Protein AF-A0A1J7BU35-F1 (afdb_monomer)

Radius of gyration: 47.49 Å; Cα contacts (8 Å, |Δi|>4): 633; chains: 1; bounding box: 79×75×134 Å

Foldseek 3Di:
DPPPPDADDDVVCVVVDPPQWDWDQDPVRHTDTDHNPPPPCPVVNLQVVPDPQWNWDWDDDVPWTFTATDNDEQEGEGEDDDEDDDEYNEYAYYHCGRQEHEYACEYFYYHQFNRYYEEYCEYTAEYPDAHWYDPYHQKYWHAHVPQQTIFIWRRPDPDPTDGDHGPPPDCPDDQQRQADPVSHGPDDPDDPDCQQEQDAPDEAEDAEADEDDQSQFNYEHEYPAAYEYEDDQDYDFFGKHKYAAAPPYKYAYHYDPPADEPVHHDDIRDHGWIWMWTDHGPDSYIYIGRD

Organism: Flavobacterium johnsoniae (NCBI:txid986)

Solvent-accessible surface area (backbone atoms only — not comparable to full-atom values): 16203 Å² total; per-residue (Å²): 132,87,79,74,89,66,84,76,80,56,69,66,70,62,72,69,50,69,83,72,49,41,82,42,70,49,98,87,68,45,78,44,78,39,73,43,70,87,74,68,64,46,72,67,52,54,63,68,69,46,53,95,86,45,72,51,52,81,51,64,58,99,90,50,46,33,42,44,37,37,99,32,70,72,30,45,37,42,35,43,64,74,78,47,58,78,30,46,54,19,37,24,36,27,43,31,23,42,32,23,51,42,34,42,37,25,37,13,39,24,32,22,1,27,27,35,70,38,35,35,48,22,39,26,42,14,41,75,93,29,52,27,62,54,93,46,57,34,21,40,31,40,31,30,49,57,86,62,50,38,44,37,40,55,70,74,61,96,55,82,82,55,73,51,67,29,85,62,81,71,72,90,64,53,65,86,70,44,47,44,100,84,68,46,66,70,68,68,104,75,72,91,83,57,83,85,47,69,44,84,86,60,66,44,79,38,66,62,62,43,64,68,56,81,84,45,43,42,21,43,37,40,30,75,34,56,29,47,42,28,44,50,60,73,75,64,68,52,32,33,32,37,38,35,28,36,85,90,10,40,41,37,78,47,71,33,68,76,40,42,53,70,86,49,86,74,73,65,30,52,47,69,36,62,30,42,42,37,32,50,46,92,52,49,40,31,45,75,44,67,104

Sequence (291 aa):
METTNHNRIKVSDLETGAPNKTLITNQNGELEFSEAIASKQDLQSVLETGNSATKNMWIGDEGKQIFIGAESEDAVQVGSGGMAGLSRKSTFIGKNAGNGTIQEMVTALGYYAGAGNQHPRAIILGACGSTVYTTAPNQLAIGTNDAYKTIRFNTDVQTDLDLNFPSTSGTLVTSDNFKTVNGESIVGNGNIDLSNKQDIANQLEVGTSQTIQSNWHGKTVLFTTSCTITVPASLPQSFIFNGITLPGVNVTWAITAPHTWLFGTPAVTAEKQIFTFTKRGNTNSVLLLGV

Structure (mmCIF, N/CA/C/O backbone):
data_AF-A0A1J7BU35-F1
#
_entry.id   AF-A0A1J7BU35-F1
#
loop_
_atom_site.group_PDB
_atom_site.id
_atom_site.type_symbol
_atom_site.label_atom_id
_atom_site.label_alt_id
_atom_site.label_comp_id
_atom_site.label_asym_id
_atom_site.label_entity_id
_atom_site.label_seq_id
_atom_site.pdbx_PDB_ins_code
_atom_site.Cartn_x
_atom_site.Cartn_y
_atom_site.Cartn_z
_atom_site.occupancy
_atom_site.B_iso_or_equiv
_atom_site.auth_seq_id
_atom_site.auth_comp_id
_atom_site.auth_asym_id
_atom_site.auth_atom_id
_atom_site.pdbx_PDB_model_num
ATOM 1 N N . MET A 1 1 ? 33.425 60.140 -70.008 1.00 49.12 1 MET A N 1
ATOM 2 C CA . MET A 1 1 ? 32.711 58.922 -70.440 1.00 49.12 1 MET A CA 1
ATOM 3 C C . MET A 1 1 ? 33.341 57.769 -69.697 1.00 49.12 1 MET A C 1
ATOM 5 O O . MET A 1 1 ? 34.469 57.419 -70.010 1.00 49.12 1 MET A O 1
ATOM 9 N N . GLU A 1 2 ? 32.676 57.259 -68.665 1.00 46.38 2 GLU A N 1
ATOM 10 C CA . GLU A 1 2 ? 33.115 56.028 -68.011 1.00 46.38 2 GLU A CA 1
ATOM 11 C C . GLU A 1 2 ? 32.805 54.864 -68.952 1.00 46.38 2 GLU A C 1
ATOM 13 O O . GLU A 1 2 ? 31.646 54.510 -69.174 1.00 46.38 2 GLU A O 1
ATOM 18 N N . THR A 1 3 ? 33.842 54.302 -69.570 1.00 50.56 3 THR A N 1
ATOM 19 C CA . THR A 1 3 ? 33.740 52.998 -70.218 1.00 50.56 3 THR A CA 1
ATOM 20 C C . THR A 1 3 ? 33.594 51.983 -69.104 1.00 50.56 3 THR A C 1
ATOM 22 O O . THR A 1 3 ? 34.558 51.614 -68.437 1.00 50.56 3 THR A O 1
ATOM 25 N N . THR A 1 4 ? 32.363 51.582 -68.841 1.00 46.94 4 THR A N 1
ATOM 26 C CA . THR A 1 4 ? 32.113 50.491 -67.918 1.00 46.94 4 THR A CA 1
ATOM 27 C C . THR A 1 4 ? 32.643 49.208 -68.559 1.00 46.94 4 THR A C 1
ATOM 29 O O . THR A 1 4 ? 32.160 48.789 -69.614 1.00 46.94 4 THR A O 1
ATOM 32 N N . ASN A 1 5 ? 33.672 48.613 -67.947 1.00 61.78 5 ASN A N 1
ATOM 33 C CA . ASN A 1 5 ? 34.217 47.303 -68.311 1.00 61.78 5 ASN A CA 1
ATOM 34 C C . ASN A 1 5 ? 33.196 46.219 -67.939 1.00 61.78 5 ASN A C 1
ATOM 36 O O . ASN A 1 5 ? 33.361 45.480 -66.974 1.00 61.78 5 ASN A O 1
ATOM 40 N N . HIS A 1 6 ? 32.085 46.179 -68.668 1.00 64.06 6 HIS A N 1
ATOM 41 C CA . HIS A 1 6 ? 31.128 45.094 -68.578 1.00 64.06 6 HIS A CA 1
ATOM 42 C C . HIS A 1 6 ? 31.581 43.978 -69.509 1.00 64.06 6 HIS A C 1
ATOM 44 O O . HIS A 1 6 ? 31.777 44.208 -70.706 1.00 64.06 6 HIS A O 1
ATOM 50 N N . ASN A 1 7 ? 31.667 42.762 -68.982 1.00 64.62 7 ASN A N 1
ATOM 51 C CA . ASN A 1 7 ? 31.772 41.575 -69.815 1.00 64.62 7 ASN A CA 1
ATOM 52 C C . ASN A 1 7 ? 30.534 41.491 -70.707 1.00 64.62 7 ASN A C 1
ATOM 54 O O . ASN A 1 7 ? 29.410 41.371 -70.219 1.00 64.62 7 ASN A O 1
ATOM 58 N N . ARG A 1 8 ? 30.731 41.594 -72.021 1.00 70.00 8 ARG A N 1
ATOM 59 C CA . ARG A 1 8 ? 29.661 41.486 -73.013 1.00 70.00 8 ARG A CA 1
ATOM 60 C C . ARG A 1 8 ? 29.808 40.169 -73.753 1.00 70.00 8 ARG A C 1
ATOM 62 O O . ARG A 1 8 ? 30.753 40.001 -74.513 1.00 70.00 8 ARG A O 1
ATOM 69 N N . ILE A 1 9 ? 28.842 39.282 -73.564 1.00 69.44 9 ILE A N 1
ATOM 70 C CA . ILE A 1 9 ? 28.613 38.145 -74.456 1.00 69.44 9 ILE A CA 1
ATOM 71 C C . ILE A 1 9 ? 27.650 38.576 -75.548 1.00 69.44 9 ILE A C 1
ATOM 73 O O . ILE A 1 9 ? 26.660 39.260 -75.269 1.00 69.44 9 ILE A O 1
ATOM 77 N N . LYS A 1 10 ? 27.928 38.197 -76.797 1.00 70.44 10 LYS A N 1
ATOM 78 C CA . LYS A 1 10 ? 26.942 38.366 -77.862 1.00 70.44 10 LYS A CA 1
ATOM 79 C C . LYS A 1 10 ? 25.942 37.223 -77.763 1.00 70.44 10 LYS A C 1
ATOM 81 O O . LYS A 1 10 ? 26.316 36.084 -77.517 1.00 70.44 10 LYS A O 1
ATOM 86 N N . VAL A 1 11 ? 24.667 37.511 -78.008 1.00 69.31 11 VAL A N 1
ATOM 87 C CA . VAL A 1 11 ? 23.612 36.481 -78.043 1.00 69.31 11 VAL A CA 1
ATOM 88 C C . VAL A 1 11 ? 23.961 35.364 -79.043 1.00 69.31 11 VAL A C 1
ATOM 90 O O . VAL A 1 11 ? 23.720 34.198 -78.759 1.00 69.31 11 VAL A O 1
ATOM 93 N N . SER A 1 12 ? 24.661 35.691 -80.136 1.00 69.81 12 SER A N 1
ATOM 94 C CA . SER A 1 12 ? 25.192 34.715 -81.101 1.00 69.81 12 SER A CA 1
ATOM 95 C C . SER A 1 12 ? 26.129 33.664 -80.490 1.00 69.81 12 SER A C 1
ATOM 97 O O . SER A 1 12 ? 26.186 32.532 -80.970 1.00 69.81 12 SER A O 1
ATOM 99 N N . ASP A 1 13 ? 26.852 34.019 -79.427 1.00 67.38 13 ASP A N 1
ATOM 100 C CA . ASP A 1 13 ? 27.768 33.112 -78.728 1.00 67.38 13 ASP A CA 1
ATOM 101 C C . ASP A 1 13 ? 26.987 32.116 -77.844 1.00 67.38 13 ASP A C 1
ATOM 103 O O . ASP A 1 13 ? 27.489 31.041 -77.531 1.00 67.38 13 ASP A O 1
ATOM 107 N N . LEU A 1 14 ? 25.737 32.442 -77.478 1.00 68.44 14 LEU A N 1
ATOM 108 C CA . LEU A 1 14 ? 24.801 31.541 -76.791 1.00 68.44 14 LEU A CA 1
ATOM 109 C C . LEU A 1 14 ? 24.025 30.651 -77.779 1.00 68.44 14 LEU A C 1
ATOM 111 O O . LEU A 1 14 ? 23.686 29.517 -77.452 1.00 68.44 14 LEU A O 1
ATOM 115 N N . GLU A 1 15 ? 23.750 31.151 -78.987 1.00 65.38 15 GLU A N 1
ATOM 116 C CA . GLU A 1 15 ? 22.942 30.464 -80.008 1.00 65.38 15 GLU A CA 1
ATOM 117 C C . GLU A 1 15 ? 23.720 29.409 -80.810 1.00 65.38 15 GLU A C 1
ATOM 119 O O . GLU A 1 15 ? 23.133 28.449 -81.303 1.00 65.38 15 GLU A O 1
ATOM 124 N N . THR A 1 16 ? 25.048 29.530 -80.894 1.00 64.75 16 THR A N 1
ATOM 125 C CA . THR A 1 16 ? 25.939 28.518 -81.506 1.00 64.75 16 THR A CA 1
ATOM 126 C C . THR A 1 16 ? 26.341 27.404 -80.526 1.00 64.75 16 THR A C 1
ATOM 128 O O . THR A 1 16 ? 27.297 26.667 -80.766 1.00 64.75 16 THR A O 1
ATOM 131 N N . GLY A 1 17 ? 25.596 27.297 -79.419 1.00 57.72 17 GLY A N 1
ATOM 132 C CA . GLY A 1 17 ? 25.932 26.591 -78.190 1.00 57.72 17 GLY A CA 1
ATOM 133 C C . GLY A 1 17 ? 26.567 25.220 -78.387 1.00 57.72 17 GLY A C 1
ATOM 134 O O . GLY A 1 17 ? 25.972 24.308 -78.955 1.00 57.72 17 GLY A O 1
ATOM 135 N N . ALA A 1 18 ? 27.763 25.054 -77.824 1.00 65.44 18 ALA A N 1
ATOM 136 C CA . ALA A 1 18 ? 28.266 23.732 -77.496 1.00 65.44 18 ALA A CA 1
ATOM 137 C C . ALA A 1 18 ? 27.352 23.158 -76.394 1.00 65.44 18 ALA A C 1
ATOM 139 O O . ALA A 1 18 ? 27.347 23.702 -75.283 1.00 65.44 18 ALA A O 1
ATOM 140 N N . PRO A 1 19 ? 26.545 22.115 -76.670 1.00 71.50 19 PRO A N 1
ATOM 141 C CA . PRO A 1 19 ? 25.696 21.519 -75.647 1.00 71.50 19 PRO A CA 1
ATOM 142 C C . PRO A 1 19 ? 26.565 21.024 -74.484 1.00 71.50 19 PRO A C 1
ATOM 144 O O . PRO A 1 19 ? 27.685 20.560 -74.695 1.00 71.50 19 PRO A O 1
ATOM 147 N N . ASN A 1 20 ? 26.048 21.123 -73.257 1.00 71.94 20 ASN A N 1
ATOM 148 C CA . ASN A 1 20 ? 26.744 20.722 -72.027 1.00 71.94 20 ASN A CA 1
ATOM 149 C C . ASN A 1 20 ? 28.029 21.519 -71.736 1.00 71.94 20 ASN A C 1
ATOM 151 O O . ASN A 1 20 ? 29.045 20.952 -71.335 1.00 71.94 20 ASN A O 1
ATOM 155 N N . LYS A 1 21 ? 27.996 22.843 -71.900 1.00 78.62 21 LYS A N 1
ATOM 156 C CA . LYS A 1 21 ? 29.018 23.746 -71.354 1.00 78.62 21 LYS A CA 1
ATOM 157 C C . LYS A 1 21 ? 28.388 24.770 -70.424 1.00 78.62 21 LYS A C 1
ATOM 159 O O . LYS A 1 21 ? 27.249 25.183 -70.629 1.00 78.62 21 LYS A O 1
ATOM 164 N N . THR A 1 22 ? 29.138 25.177 -69.407 1.00 80.06 22 THR A N 1
ATOM 165 C CA . THR A 1 22 ? 28.720 26.221 -68.469 1.00 80.06 22 THR A CA 1
ATOM 166 C C . THR A 1 22 ? 29.573 27.448 -68.705 1.00 80.06 22 THR A C 1
ATOM 168 O O . THR A 1 22 ? 30.795 27.356 -68.820 1.00 80.0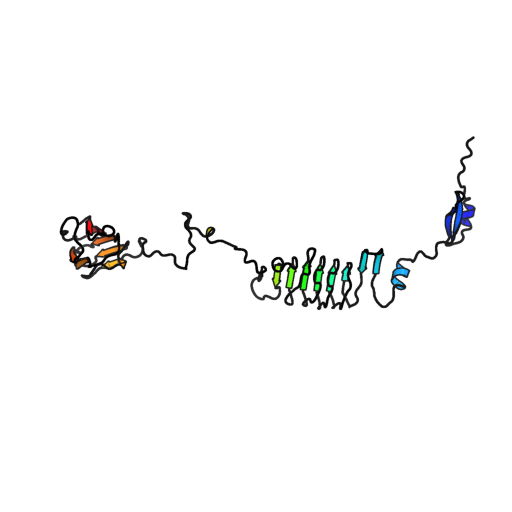6 22 THR A O 1
ATOM 171 N N . LEU A 1 23 ? 28.930 28.605 -68.760 1.00 83.12 23 LEU A N 1
ATOM 172 C CA . LEU A 1 23 ? 29.636 29.866 -68.838 1.00 83.12 23 LEU A CA 1
ATOM 173 C C . LEU A 1 23 ? 30.187 30.240 -67.456 1.00 83.12 23 LEU A C 1
ATOM 175 O O . LEU A 1 23 ? 29.425 30.340 -66.493 1.00 83.12 23 LEU A O 1
ATOM 179 N N . ILE A 1 24 ? 31.497 30.441 -67.366 1.00 82.62 24 ILE A N 1
ATOM 180 C CA . ILE A 1 24 ? 32.195 30.827 -66.137 1.00 82.62 24 ILE A CA 1
ATOM 181 C C . ILE A 1 24 ? 33.005 32.104 -66.364 1.00 82.62 24 ILE A C 1
ATOM 183 O O . ILE A 1 24 ? 33.319 32.450 -67.499 1.00 82.62 24 ILE A O 1
ATOM 187 N N . THR A 1 25 ? 33.362 32.794 -65.283 1.00 84.19 25 THR A N 1
ATOM 188 C CA . THR A 1 25 ? 34.334 33.892 -65.326 1.00 84.19 25 THR A CA 1
ATOM 189 C C . THR A 1 25 ? 35.729 33.335 -65.042 1.00 84.19 25 THR A C 1
ATOM 191 O O . THR A 1 25 ? 35.923 32.680 -64.017 1.00 84.19 25 THR A O 1
ATOM 194 N N . ASN A 1 26 ? 36.696 33.579 -65.924 1.00 82.00 26 ASN A N 1
ATOM 195 C CA . ASN A 1 26 ? 38.074 33.121 -65.767 1.00 82.00 26 ASN A CA 1
ATOM 196 C C . ASN A 1 26 ? 38.883 34.007 -64.799 1.00 82.00 26 ASN A C 1
ATOM 198 O O . ASN A 1 26 ? 38.386 35.001 -64.266 1.00 82.00 26 ASN A O 1
ATOM 202 N N . GLN A 1 27 ? 40.151 33.655 -64.559 1.00 83.38 27 GLN A N 1
ATOM 203 C CA . GLN A 1 27 ? 41.023 34.375 -63.615 1.00 83.38 27 GLN A CA 1
ATOM 204 C C . GLN A 1 27 ? 41.300 35.835 -64.013 1.00 83.38 27 GLN A C 1
ATOM 206 O O . GLN A 1 27 ? 41.623 36.648 -63.150 1.00 83.38 27 GLN A O 1
ATOM 211 N N . ASN A 1 28 ? 41.137 36.177 -65.294 1.00 82.81 28 ASN A N 1
ATOM 212 C CA . ASN A 1 28 ? 41.298 37.537 -65.808 1.00 82.81 28 ASN A CA 1
ATOM 213 C C . ASN A 1 28 ? 39.996 38.351 -65.731 1.00 82.81 28 ASN A C 1
ATOM 215 O O . ASN A 1 28 ? 39.983 39.526 -66.091 1.00 82.81 28 ASN A O 1
ATOM 219 N N . GLY A 1 29 ? 38.905 37.742 -65.259 1.00 79.00 29 GLY A N 1
ATOM 220 C CA . GLY A 1 29 ? 37.602 38.380 -65.176 1.00 79.00 29 GLY A CA 1
ATOM 221 C C . GLY A 1 29 ? 36.782 38.293 -66.460 1.00 79.00 29 GLY A C 1
ATOM 222 O O . GLY A 1 29 ? 35.757 38.955 -66.515 1.00 79.00 29 GLY A O 1
ATOM 223 N N . GLU A 1 30 ? 37.172 37.503 -67.465 1.00 80.19 30 GLU A N 1
ATOM 224 C CA . GLU A 1 30 ? 36.449 37.361 -68.741 1.00 80.19 30 GLU A CA 1
ATOM 225 C C . GLU A 1 30 ? 35.503 36.151 -68.725 1.00 80.19 30 GLU A C 1
ATOM 227 O O . GLU A 1 30 ? 35.739 35.185 -68.003 1.00 80.19 30 GLU A O 1
ATOM 232 N N . LEU A 1 31 ? 34.423 36.186 -69.514 1.00 83.62 31 LEU A N 1
ATOM 233 C CA . LEU A 1 31 ? 33.482 35.065 -69.616 1.00 83.62 31 LEU A CA 1
ATOM 234 C C . LEU A 1 31 ? 33.971 34.038 -70.648 1.00 83.62 31 LEU A C 1
ATOM 236 O O . LEU A 1 31 ? 34.173 34.384 -71.810 1.00 83.62 31 LEU A O 1
ATOM 240 N N . GLU A 1 32 ? 34.089 32.775 -70.247 1.00 84.44 32 GLU A N 1
ATOM 241 C CA . GLU A 1 32 ? 34.471 31.660 -71.118 1.00 84.44 32 GLU A CA 1
ATOM 242 C C . GLU A 1 32 ? 33.581 30.429 -70.891 1.00 84.44 32 GLU A C 1
ATOM 244 O O . GLU A 1 32 ? 32.993 30.240 -69.823 1.00 84.44 32 GLU A O 1
ATOM 249 N N . PHE A 1 33 ? 33.463 29.575 -71.909 1.00 84.75 33 PHE A N 1
ATOM 250 C CA . PHE A 1 33 ? 32.762 28.299 -71.779 1.00 84.75 33 PHE A CA 1
ATOM 251 C C . PHE A 1 33 ? 33.696 27.249 -71.186 1.00 84.75 33 PHE A C 1
ATOM 253 O O . PHE A 1 33 ? 34.625 26.792 -71.852 1.00 84.75 33 PHE A O 1
ATOM 260 N N . SER A 1 34 ? 33.400 26.810 -69.969 1.00 81.19 34 SER A N 1
ATOM 261 C CA . SER A 1 34 ? 34.012 25.619 -69.392 1.00 81.19 34 SER A CA 1
ATOM 262 C C . SER A 1 34 ? 33.206 24.384 -69.781 1.00 81.19 34 SER A C 1
ATOM 264 O O . SER A 1 34 ? 31.986 24.461 -69.974 1.00 81.19 34 SER A O 1
ATOM 266 N N . GLU A 1 35 ? 33.874 23.238 -69.920 1.00 81.69 35 GLU A N 1
ATOM 267 C CA . GLU A 1 35 ? 33.156 21.971 -70.055 1.00 81.69 35 GLU A CA 1
ATOM 268 C C . GLU A 1 35 ? 32.194 21.826 -68.874 1.00 81.69 35 GLU A C 1
ATOM 270 O O . GLU A 1 35 ? 32.556 22.138 -67.734 1.00 81.69 35 GLU A O 1
ATOM 275 N N . ALA A 1 36 ? 30.946 21.408 -69.125 1.00 68.25 36 ALA A N 1
ATOM 276 C CA . ALA A 1 36 ? 30.081 21.067 -68.009 1.00 68.25 36 ALA A CA 1
ATOM 277 C C . ALA A 1 36 ? 30.813 19.989 -67.224 1.00 68.25 36 ALA A C 1
ATOM 279 O O . ALA A 1 36 ? 31.186 18.956 -67.776 1.00 68.25 36 ALA A O 1
ATOM 280 N N . ILE A 1 37 ? 31.066 20.278 -65.952 1.00 64.62 37 ILE A N 1
ATOM 281 C CA . ILE A 1 37 ? 31.715 19.363 -65.031 1.00 64.62 37 ILE A CA 1
ATOM 282 C C . ILE A 1 37 ? 30.971 18.024 -65.135 1.00 64.62 37 ILE A C 1
ATOM 284 O O . ILE A 1 37 ? 29.862 17.884 -64.618 1.00 64.62 37 ILE A O 1
ATOM 288 N N . ALA A 1 38 ? 31.580 17.044 -65.813 1.00 56.41 38 ALA A N 1
ATOM 289 C CA . ALA A 1 38 ? 31.025 15.704 -66.015 1.00 56.41 38 ALA A CA 1
ATOM 290 C C . ALA A 1 38 ? 30.845 14.940 -64.688 1.00 56.41 38 ALA A C 1
ATOM 292 O O . ALA A 1 38 ? 30.349 13.819 -64.669 1.00 56.41 38 ALA A O 1
ATOM 293 N N . SER A 1 39 ? 31.244 15.549 -63.568 1.00 57.16 39 SER A N 1
ATOM 294 C CA . SER A 1 39 ? 31.136 15.012 -62.219 1.00 57.16 39 SER A CA 1
ATOM 295 C C . SER A 1 39 ? 29.992 15.590 -61.386 1.00 57.16 39 SER A C 1
ATOM 297 O O . SER A 1 39 ? 29.955 15.333 -60.182 1.00 57.16 39 SER A O 1
ATOM 299 N N . LYS A 1 40 ? 29.000 16.282 -61.973 1.00 55.31 40 LYS A N 1
ATOM 300 C CA . LYS A 1 40 ? 27.673 16.236 -61.341 1.00 55.31 40 LYS A CA 1
ATOM 301 C C . LYS A 1 40 ? 27.173 14.809 -61.505 1.00 55.31 40 LYS A C 1
ATOM 303 O O . LYS A 1 40 ? 26.489 14.499 -62.474 1.00 55.31 40 LYS A O 1
ATOM 308 N N . GLN A 1 41 ? 27.571 13.936 -60.578 1.00 58.22 41 GLN A N 1
ATOM 309 C CA . GLN A 1 41 ? 26.826 12.718 -60.340 1.00 58.22 41 GLN A CA 1
ATOM 310 C C . GLN A 1 41 ? 25.379 13.171 -60.157 1.00 58.22 41 GLN A C 1
ATOM 312 O O . GLN A 1 41 ? 25.058 13.887 -59.206 1.00 58.22 41 GLN A O 1
ATOM 317 N N . ASP A 1 42 ? 24.535 12.866 -61.136 1.00 64.38 42 ASP A N 1
ATOM 318 C CA . ASP A 1 42 ? 23.099 12.918 -60.938 1.00 64.38 42 ASP A CA 1
ATOM 319 C C . ASP A 1 42 ? 22.815 12.117 -59.661 1.00 64.38 42 ASP A C 1
ATOM 321 O O . ASP A 1 42 ? 23.456 11.086 -59.434 1.00 64.38 42 ASP A O 1
ATOM 325 N N . LEU A 1 43 ? 21.891 12.573 -58.811 1.00 63.50 43 LEU A N 1
ATOM 326 C CA . LEU A 1 43 ? 21.440 11.767 -57.673 1.00 63.50 43 LEU A CA 1
ATOM 327 C C . LEU A 1 43 ? 21.161 10.325 -58.110 1.00 63.50 43 LEU A C 1
ATOM 329 O O . LEU A 1 43 ? 21.478 9.388 -57.384 1.00 63.50 43 LEU A O 1
ATOM 333 N N . GLN A 1 44 ? 20.633 10.161 -59.322 1.00 61.47 44 GLN A N 1
ATOM 334 C CA . GLN A 1 44 ? 20.362 8.881 -59.948 1.00 61.47 44 GLN A CA 1
ATOM 335 C C . GLN A 1 44 ? 21.633 8.040 -60.165 1.00 61.47 44 GLN A C 1
ATOM 337 O O . GLN A 1 44 ? 21.632 6.855 -59.848 1.00 61.47 44 GLN A O 1
ATOM 342 N N . SER A 1 45 ? 22.759 8.635 -60.577 1.00 62.72 45 SER A N 1
ATOM 343 C CA . SER A 1 45 ? 24.020 7.895 -60.726 1.00 62.72 45 SER A CA 1
ATOM 344 C C . SER A 1 45 ? 24.695 7.588 -59.388 1.00 62.72 45 SER A C 1
ATOM 346 O O . SER A 1 45 ? 25.275 6.510 -59.252 1.00 62.72 45 SER A O 1
ATOM 348 N N . VAL A 1 46 ? 24.564 8.458 -58.377 1.00 63.44 46 VAL A N 1
ATOM 349 C CA . VAL A 1 46 ? 24.985 8.160 -56.990 1.00 63.44 46 VAL A CA 1
ATOM 350 C C . VAL A 1 46 ? 24.208 6.963 -56.434 1.00 63.44 46 VAL A C 1
ATOM 352 O O . VAL A 1 46 ? 24.788 6.094 -55.786 1.00 63.44 46 VAL A O 1
ATOM 355 N N . LEU A 1 47 ? 22.904 6.899 -56.716 1.00 61.69 47 LEU A N 1
ATOM 356 C CA . LEU A 1 47 ? 22.014 5.828 -56.266 1.00 61.69 47 LEU A CA 1
ATOM 357 C C . LEU A 1 47 ? 22.252 4.502 -57.010 1.00 61.69 47 LEU A C 1
ATOM 359 O O . LEU A 1 47 ? 22.122 3.444 -56.402 1.00 61.69 47 LEU A O 1
ATOM 363 N N . GLU A 1 48 ? 22.604 4.541 -58.298 1.00 61.62 48 GLU A N 1
ATOM 364 C CA . GLU A 1 48 ? 22.773 3.340 -59.133 1.00 61.62 48 GLU A CA 1
ATOM 365 C C . GLU A 1 48 ? 24.199 2.758 -59.111 1.00 61.62 48 GLU A C 1
ATOM 367 O O . GLU A 1 48 ? 24.361 1.539 -59.172 1.00 61.62 48 GLU A O 1
ATOM 372 N N . THR A 1 49 ? 25.243 3.594 -58.998 1.00 57.31 49 THR A N 1
ATOM 373 C CA . THR A 1 49 ? 26.645 3.123 -58.890 1.00 57.31 49 THR A CA 1
ATOM 374 C C . THR A 1 49 ? 27.096 2.858 -57.454 1.00 57.31 49 THR A C 1
ATOM 376 O O . THR A 1 49 ? 28.149 2.251 -57.239 1.00 57.31 49 THR A O 1
ATOM 379 N N . GLY A 1 50 ? 26.283 3.244 -56.466 1.00 50.72 50 GLY A N 1
ATOM 380 C CA . GLY A 1 50 ? 26.408 2.801 -55.084 1.00 50.72 50 GLY A CA 1
ATOM 381 C C . GLY A 1 50 ? 26.159 1.298 -54.987 1.00 50.72 50 GLY A C 1
ATOM 382 O O . GLY A 1 50 ? 25.026 0.870 -54.825 1.00 50.72 50 GLY A O 1
ATOM 383 N N . ASN A 1 51 ? 27.235 0.525 -55.157 1.00 46.72 51 ASN A N 1
ATOM 384 C CA . ASN A 1 51 ? 27.419 -0.888 -54.832 1.00 46.72 51 ASN A CA 1
ATOM 385 C C . ASN A 1 51 ? 26.113 -1.666 -54.577 1.00 46.72 51 ASN A C 1
ATOM 387 O O . ASN A 1 51 ? 25.541 -1.595 -53.490 1.00 46.72 51 ASN A O 1
ATOM 391 N N . SER A 1 52 ? 25.706 -2.500 -55.538 1.00 47.69 52 SER A N 1
ATOM 392 C CA . SER A 1 52 ? 24.553 -3.414 -55.461 1.00 47.69 52 SER A CA 1
ATOM 393 C C . SER A 1 52 ? 24.561 -4.398 -54.272 1.00 47.69 52 SER A C 1
ATOM 395 O O . SER A 1 52 ? 23.708 -5.280 -54.207 1.00 47.69 52 SER A O 1
ATOM 397 N N . ALA A 1 53 ? 25.498 -4.270 -53.330 1.00 44.91 53 ALA A N 1
ATOM 398 C CA . ALA A 1 53 ? 25.533 -5.006 -52.078 1.00 44.91 53 ALA A CA 1
ATOM 399 C C . ALA A 1 53 ? 24.686 -4.376 -50.956 1.00 44.91 53 ALA A C 1
ATOM 401 O O . ALA A 1 53 ? 24.309 -5.106 -50.046 1.00 44.91 53 ALA A O 1
ATOM 402 N N . THR A 1 54 ? 24.327 -3.085 -50.998 1.00 48.31 54 THR A N 1
ATOM 403 C CA . THR A 1 54 ? 23.391 -2.517 -50.012 1.00 48.31 54 THR A CA 1
ATOM 404 C C . THR A 1 54 ? 22.536 -1.410 -50.631 1.00 48.31 54 THR A C 1
ATOM 406 O O . THR A 1 54 ? 23.048 -0.453 -51.199 1.00 48.31 54 THR A O 1
ATOM 409 N N . LYS A 1 55 ? 21.203 -1.506 -50.520 1.00 54.75 55 LYS A N 1
ATOM 410 C CA . LYS A 1 55 ? 20.249 -0.435 -50.885 1.00 54.75 55 LYS A CA 1
ATOM 411 C C . LYS A 1 55 ? 20.325 0.719 -49.871 1.00 54.75 55 LYS A C 1
ATOM 413 O O . LYS A 1 55 ? 19.316 1.097 -49.280 1.00 54.75 55 LYS A O 1
ATOM 418 N N . ASN A 1 56 ? 21.528 1.220 -49.614 1.00 54.34 56 ASN A N 1
ATOM 419 C CA . ASN A 1 56 ? 21.811 2.199 -48.581 1.00 54.34 56 ASN A CA 1
ATOM 420 C C . ASN A 1 56 ? 22.113 3.540 -49.250 1.00 54.34 56 ASN A C 1
ATOM 422 O O . ASN A 1 56 ? 23.160 3.717 -49.866 1.00 54.34 56 ASN A O 1
ATOM 426 N N . MET A 1 57 ? 21.199 4.501 -49.120 1.00 62.09 57 MET A N 1
ATOM 427 C CA . MET A 1 57 ? 21.469 5.888 -49.481 1.00 62.09 57 MET A CA 1
ATOM 428 C C . MET A 1 57 ? 22.409 6.476 -48.429 1.00 62.09 57 MET A C 1
ATOM 430 O O . MET A 1 57 ? 22.074 6.538 -47.242 1.00 62.09 57 MET A O 1
ATOM 434 N N . TRP A 1 58 ? 23.600 6.872 -48.870 1.00 58.62 58 TRP A N 1
ATOM 435 C CA . TRP A 1 58 ? 24.630 7.448 -48.018 1.00 58.62 58 TRP A CA 1
ATOM 436 C C . TRP A 1 58 ? 24.513 8.972 -48.061 1.00 58.62 58 TRP A C 1
ATOM 438 O O . TRP A 1 58 ? 24.765 9.585 -49.095 1.00 58.62 58 TRP A O 1
ATOM 448 N N . ILE A 1 59 ? 24.100 9.594 -46.954 1.00 62.34 59 ILE A N 1
ATOM 449 C CA . ILE A 1 59 ? 24.068 11.059 -46.834 1.00 62.34 59 ILE A CA 1
ATOM 450 C C . ILE A 1 59 ? 24.945 11.445 -45.642 1.00 62.34 59 ILE A C 1
ATOM 452 O O . ILE A 1 59 ? 24.551 11.243 -44.492 1.00 62.34 59 ILE A O 1
ATOM 456 N N . GLY A 1 60 ? 26.148 11.965 -45.898 1.00 52.66 60 GLY A N 1
ATOM 457 C CA . GLY A 1 60 ? 27.047 12.390 -44.825 1.00 52.66 60 GLY A CA 1
ATOM 458 C C . GLY A 1 60 ? 28.446 12.834 -45.252 1.00 52.66 60 GLY A C 1
ATOM 459 O O . GLY A 1 60 ? 28.954 12.387 -46.272 1.00 52.66 60 GLY A O 1
ATOM 460 N N . ASP A 1 61 ? 29.055 13.686 -44.427 1.00 49.16 61 ASP A N 1
ATOM 461 C CA . ASP A 1 61 ? 30.480 14.068 -44.448 1.00 49.16 61 ASP A CA 1
ATOM 462 C C . ASP A 1 61 ? 31.230 13.305 -43.329 1.00 49.16 61 ASP A C 1
ATOM 464 O O . ASP A 1 61 ? 30.581 12.693 -42.467 1.00 49.16 61 ASP A O 1
ATOM 468 N N . GLU A 1 62 ? 32.568 13.315 -43.327 1.00 44.72 62 GLU A N 1
ATOM 469 C CA . GLU A 1 62 ? 33.431 12.639 -42.347 1.00 44.72 62 GLU A CA 1
ATOM 470 C C . GLU A 1 62 ? 32.957 12.899 -40.900 1.00 44.72 62 GLU A C 1
ATOM 472 O O . GLU A 1 62 ? 33.166 13.954 -40.306 1.00 44.72 62 GLU A O 1
ATOM 477 N N . GLY A 1 63 ? 32.257 11.914 -40.320 1.00 47.81 63 GLY A N 1
ATOM 478 C CA . GLY A 1 63 ? 31.758 11.941 -38.940 1.00 47.81 63 GLY A CA 1
ATOM 479 C C . GLY A 1 63 ? 30.244 12.128 -38.746 1.00 47.81 63 GLY A C 1
ATOM 480 O O . GLY A 1 63 ? 29.766 11.955 -37.621 1.00 47.81 63 GLY A O 1
ATOM 481 N N . LYS A 1 64 ? 29.455 12.413 -39.793 1.00 50.12 64 LYS A N 1
ATOM 482 C CA . LYS A 1 64 ? 27.978 12.495 -39.719 1.00 50.12 64 LYS A CA 1
ATOM 483 C C . LYS A 1 64 ? 27.334 11.696 -40.843 1.00 50.12 64 LYS A C 1
ATOM 485 O O . LYS A 1 64 ? 26.959 12.249 -41.865 1.00 50.12 64 LYS A O 1
ATOM 490 N N . GLN A 1 65 ? 27.201 10.395 -40.633 1.00 52.88 65 GLN A N 1
ATOM 491 C CA . GLN A 1 65 ? 26.613 9.484 -41.611 1.00 52.88 65 GLN A CA 1
ATOM 492 C C . GLN A 1 65 ? 25.142 9.235 -41.268 1.00 52.88 65 GLN A C 1
ATOM 494 O O . GLN A 1 65 ? 24.827 8.849 -40.140 1.00 52.88 65 GLN A O 1
ATOM 499 N N . ILE A 1 66 ? 24.251 9.470 -42.233 1.00 55.78 66 ILE A N 1
ATOM 500 C CA . ILE A 1 66 ? 22.897 8.925 -42.239 1.00 55.78 66 ILE A CA 1
ATOM 501 C C . ILE A 1 66 ? 22.920 7.739 -43.198 1.00 55.78 66 ILE A C 1
ATOM 503 O O . ILE A 1 66 ? 23.039 7.909 -44.412 1.00 55.78 66 ILE A O 1
ATOM 507 N N . PHE A 1 67 ? 22.823 6.539 -42.639 1.00 57.16 67 PHE A N 1
ATOM 508 C CA . PHE A 1 67 ? 22.492 5.345 -43.403 1.00 57.16 67 PHE A CA 1
ATOM 509 C C . PHE A 1 67 ? 20.979 5.321 -43.561 1.00 57.16 67 PHE A C 1
ATOM 511 O O . PHE A 1 67 ? 20.297 5.302 -42.545 1.00 57.16 67 PHE A O 1
ATOM 518 N N . ILE A 1 68 ? 20.459 5.361 -44.790 1.00 61.34 68 ILE A N 1
ATOM 519 C CA . ILE A 1 68 ? 19.067 4.992 -45.081 1.00 61.34 68 ILE A CA 1
ATOM 520 C C . ILE A 1 68 ? 19.136 3.753 -45.950 1.00 61.34 68 ILE A C 1
ATOM 522 O O . ILE A 1 68 ? 19.287 3.847 -47.165 1.00 61.34 68 ILE A O 1
ATOM 526 N N . GLY A 1 69 ? 19.066 2.592 -45.320 1.00 52.25 69 GLY A N 1
ATOM 527 C CA . GLY A 1 69 ? 18.923 1.342 -46.036 1.00 52.25 69 GLY A CA 1
ATOM 528 C C . GLY A 1 69 ? 19.015 0.132 -45.130 1.00 52.25 69 GLY A C 1
ATOM 529 O O . GLY A 1 69 ? 19.395 0.220 -43.963 1.00 52.25 69 GLY A O 1
ATOM 530 N N . ALA A 1 70 ? 18.551 -0.980 -45.678 1.00 48.66 70 ALA A N 1
ATOM 531 C CA . ALA A 1 70 ? 18.298 -2.210 -44.965 1.00 48.66 70 ALA A CA 1
ATOM 532 C C . ALA A 1 70 ? 19.246 -3.288 -45.492 1.00 48.66 70 ALA A C 1
ATOM 534 O O . ALA A 1 70 ? 19.244 -3.574 -46.689 1.00 48.66 70 ALA A O 1
ATOM 535 N N . GLU A 1 71 ? 20.006 -3.938 -44.611 1.00 51.47 71 GLU A N 1
ATOM 536 C CA . GLU A 1 71 ? 20.702 -5.191 -44.957 1.00 51.47 71 GLU A CA 1
ATOM 537 C C . GLU A 1 71 ? 19.730 -6.396 -44.982 1.00 51.47 71 GLU A C 1
ATOM 539 O O . GLU A 1 71 ? 20.095 -7.489 -45.402 1.00 51.47 71 GLU A O 1
ATOM 544 N N . SER A 1 72 ? 18.475 -6.197 -44.554 1.00 54.84 72 SER A N 1
ATOM 545 C CA . SER A 1 72 ? 17.405 -7.197 -44.430 1.00 54.84 72 SER A CA 1
ATOM 546 C C . SER A 1 72 ? 16.091 -6.632 -44.978 1.00 54.84 72 SER A C 1
ATOM 548 O O . SER A 1 72 ? 15.837 -5.439 -44.837 1.00 54.84 72 SER A O 1
ATOM 550 N N . GLU A 1 73 ? 15.215 -7.478 -45.530 1.00 53.62 73 GLU A N 1
ATOM 551 C CA . GLU A 1 73 ? 13.860 -7.093 -45.960 1.00 53.62 73 GLU A CA 1
ATOM 552 C C . GLU A 1 73 ? 13.143 -6.264 -44.865 1.00 53.62 73 GLU A C 1
ATOM 554 O O . GLU A 1 73 ? 13.036 -6.689 -43.708 1.00 53.62 73 GLU A O 1
ATOM 559 N N . ASP A 1 74 ? 12.686 -5.066 -45.241 1.00 59.94 74 ASP A N 1
ATOM 560 C CA . ASP A 1 74 ? 11.817 -4.158 -44.474 1.00 59.94 74 ASP A CA 1
ATOM 561 C C . ASP A 1 74 ? 12.403 -3.444 -43.235 1.00 59.94 74 ASP A C 1
ATOM 563 O O . ASP A 1 74 ? 11.634 -2.964 -42.400 1.00 59.94 74 ASP A O 1
ATOM 567 N N . ALA A 1 75 ? 13.729 -3.341 -43.077 1.00 57.81 75 ALA A N 1
ATOM 568 C CA . ALA A 1 75 ? 14.315 -2.554 -41.981 1.00 57.81 75 ALA A CA 1
ATOM 569 C C . ALA A 1 75 ? 14.594 -1.085 -42.368 1.00 57.81 75 ALA A C 1
ATOM 571 O O . ALA A 1 75 ? 15.005 -0.793 -43.487 1.00 57.81 75 ALA A O 1
ATOM 572 N N . VAL A 1 76 ? 14.415 -0.146 -41.434 1.00 71.69 76 VAL A N 1
ATOM 573 C CA . VAL A 1 76 ? 14.790 1.269 -41.616 1.00 71.69 76 VAL A CA 1
ATOM 574 C C . VAL A 1 76 ? 15.777 1.661 -40.530 1.00 71.69 76 VAL A C 1
ATOM 576 O O . VAL A 1 76 ? 15.447 1.631 -39.347 1.00 71.69 76 VAL A O 1
ATOM 579 N N . GLN A 1 77 ? 16.979 2.064 -40.927 1.00 68.81 77 GLN A N 1
ATOM 580 C CA . GLN A 1 77 ? 17.939 2.701 -40.035 1.00 68.81 77 GLN A CA 1
ATOM 581 C C . GLN A 1 77 ? 18.053 4.184 -40.385 1.00 68.81 77 GLN A C 1
ATOM 583 O O . GLN A 1 77 ? 17.946 4.543 -41.552 1.00 68.81 77 GLN A O 1
ATOM 588 N N . VAL A 1 78 ? 18.245 5.033 -39.374 1.00 73.50 78 VAL A N 1
ATOM 589 C CA . VAL A 1 78 ? 18.595 6.452 -39.512 1.00 73.50 78 VAL A CA 1
ATOM 590 C C . VAL A 1 78 ? 19.516 6.839 -38.346 1.00 73.50 78 VAL A C 1
ATOM 592 O O . VAL A 1 78 ? 19.056 7.075 -37.229 1.00 73.50 78 VAL A O 1
ATOM 595 N N . GLY A 1 79 ? 20.832 6.909 -38.563 1.00 64.19 79 GLY A N 1
ATOM 596 C CA . GLY A 1 79 ? 21.788 7.320 -37.522 1.00 64.19 79 GLY A CA 1
ATOM 597 C C . GLY A 1 79 ? 23.228 6.887 -37.789 1.00 64.19 79 GLY A C 1
ATOM 598 O O . GLY A 1 79 ? 23.503 6.264 -38.805 1.00 64.19 79 GLY A O 1
ATOM 599 N N . SER A 1 80 ? 24.145 7.206 -36.868 1.00 59.47 80 SER A N 1
ATOM 600 C CA . SER A 1 80 ? 25.562 6.819 -36.939 1.00 59.47 80 SER A CA 1
ATOM 601 C C . SER A 1 80 ? 25.881 5.659 -35.980 1.00 59.47 80 SER A C 1
ATOM 603 O O . SER A 1 80 ? 25.617 5.765 -34.784 1.00 59.47 80 SER A O 1
ATOM 605 N N . GLY A 1 81 ? 26.435 4.544 -36.473 1.00 57.41 81 GLY A N 1
ATOM 606 C CA . GLY A 1 81 ? 26.840 3.388 -35.649 1.00 57.41 81 GLY A CA 1
ATOM 607 C C . GLY A 1 81 ? 26.850 2.061 -36.418 1.00 57.41 81 GLY A C 1
ATOM 608 O O . GLY A 1 81 ? 25.985 1.841 -37.260 1.00 57.41 81 GLY A O 1
ATOM 609 N N . GLY A 1 82 ? 27.839 1.198 -36.148 1.00 52.50 82 GLY A N 1
ATOM 610 C CA . GLY A 1 82 ? 28.017 -0.093 -36.828 1.00 52.50 82 GLY A CA 1
ATOM 611 C C . GLY A 1 82 ? 26.934 -1.113 -36.467 1.00 52.50 82 GLY A C 1
ATOM 612 O O . GLY A 1 82 ? 26.504 -1.177 -35.316 1.00 52.50 82 GLY A O 1
ATOM 613 N N . MET A 1 83 ? 26.496 -1.892 -37.458 1.00 56.62 83 MET A N 1
ATOM 614 C CA . MET A 1 83 ? 25.463 -2.919 -37.309 1.00 56.62 83 MET A CA 1
ATOM 615 C C . MET A 1 83 ? 26.070 -4.316 -37.218 1.00 56.62 83 MET A C 1
ATOM 617 O O . MET A 1 83 ? 27.028 -4.630 -37.921 1.00 56.62 83 MET A O 1
ATOM 621 N N . ALA A 1 84 ? 25.469 -5.174 -36.395 1.00 54.34 84 ALA A N 1
ATOM 622 C CA . ALA A 1 84 ? 25.752 -6.603 -36.378 1.00 54.34 84 ALA A CA 1
ATOM 623 C C . ALA A 1 84 ? 24.434 -7.395 -36.373 1.00 54.34 84 ALA A C 1
ATOM 625 O O . ALA A 1 84 ? 23.937 -7.769 -35.319 1.00 54.34 84 ALA A O 1
ATOM 626 N N . GLY A 1 85 ? 23.876 -7.676 -37.555 1.00 56.72 85 GLY A N 1
ATOM 627 C CA . GLY A 1 85 ? 22.769 -8.631 -37.701 1.00 56.72 85 GLY A CA 1
ATOM 628 C C . GLY A 1 85 ? 21.376 -8.016 -37.579 1.00 56.72 85 GLY A C 1
ATOM 629 O O . GLY A 1 85 ? 20.670 -8.232 -36.594 1.00 56.72 85 GLY A O 1
ATOM 630 N N . LEU A 1 86 ? 20.967 -7.287 -38.619 1.00 57.31 86 LEU A N 1
ATOM 631 C CA . LEU A 1 86 ? 19.586 -6.843 -38.784 1.00 57.31 86 LEU A CA 1
ATOM 632 C C . LEU A 1 86 ? 18.621 -8.027 -38.908 1.00 57.31 86 LEU A C 1
ATOM 634 O O . LEU A 1 86 ? 18.851 -8.960 -39.674 1.00 57.31 86 LEU A O 1
ATOM 638 N N . SER A 1 87 ? 17.499 -7.930 -38.197 1.00 63.09 87 SER A N 1
ATOM 639 C CA . SER A 1 87 ? 16.352 -8.825 -38.332 1.00 63.09 87 SER A CA 1
ATOM 640 C C . SER A 1 87 ? 15.174 -8.101 -38.989 1.00 63.09 87 SER A C 1
ATOM 642 O O . SER A 1 87 ? 15.066 -6.872 -38.921 1.00 63.09 87 SER A O 1
ATOM 644 N N . ARG A 1 88 ? 14.294 -8.864 -39.646 1.00 69.75 88 ARG A N 1
ATOM 645 C CA . ARG A 1 88 ? 13.213 -8.364 -40.513 1.00 69.75 88 ARG A CA 1
ATOM 646 C C . ARG A 1 88 ? 12.313 -7.356 -39.780 1.00 69.75 88 ARG A C 1
ATOM 648 O O . ARG A 1 88 ? 12.050 -7.504 -38.583 1.00 69.75 88 ARG A O 1
ATOM 655 N N . LYS A 1 89 ? 11.813 -6.354 -40.519 1.00 79.25 89 LYS A N 1
ATOM 656 C CA . LYS A 1 89 ? 10.781 -5.388 -40.071 1.00 79.25 89 LYS A CA 1
ATOM 657 C C . LYS A 1 89 ? 11.149 -4.545 -38.841 1.00 79.25 89 LYS A C 1
ATOM 659 O O . LYS A 1 89 ? 10.283 -4.217 -38.030 1.00 79.25 89 LYS A O 1
ATOM 664 N N . SER A 1 90 ? 12.426 -4.219 -38.674 1.00 79.56 90 SER A N 1
ATOM 665 C CA . SER A 1 90 ? 12.912 -3.457 -37.518 1.00 79.56 90 SER A CA 1
ATOM 666 C C . SER A 1 90 ? 13.235 -2.002 -37.882 1.00 79.56 90 SER A C 1
ATOM 668 O O . SER A 1 90 ? 13.684 -1.719 -38.989 1.00 79.56 90 SER A O 1
ATOM 670 N N . THR A 1 91 ? 13.016 -1.064 -36.959 1.00 85.12 91 THR A N 1
ATOM 671 C CA . THR A 1 91 ? 13.285 0.372 -37.159 1.00 85.12 91 THR A CA 1
ATOM 672 C C . THR A 1 91 ? 14.266 0.882 -36.111 1.00 85.12 91 THR A C 1
ATOM 674 O O . THR A 1 91 ? 14.000 0.766 -34.919 1.00 85.12 91 THR A O 1
ATOM 677 N N . PHE A 1 92 ? 15.369 1.500 -36.534 1.00 83.00 92 PHE A N 1
ATOM 678 C CA . PHE A 1 92 ? 16.394 2.055 -35.646 1.00 83.00 92 PHE A CA 1
ATOM 679 C C . PHE A 1 92 ? 16.662 3.515 -35.984 1.00 83.00 92 PHE A C 1
ATOM 681 O O . PHE A 1 92 ? 17.137 3.828 -37.072 1.00 83.00 92 PHE A O 1
ATOM 688 N N . ILE A 1 93 ? 16.395 4.423 -35.050 1.00 85.69 93 ILE A N 1
ATOM 689 C CA . ILE A 1 93 ? 16.634 5.856 -35.249 1.00 85.69 93 ILE A CA 1
ATOM 690 C C . ILE A 1 93 ? 17.489 6.374 -34.103 1.00 85.69 93 ILE A C 1
ATOM 692 O O . ILE A 1 93 ? 17.043 6.404 -32.962 1.00 85.69 93 ILE A O 1
ATOM 696 N N . GLY A 1 94 ? 18.706 6.821 -34.399 1.00 78.69 94 GLY A N 1
ATOM 697 C CA . GLY A 1 94 ? 19.628 7.387 -33.417 1.00 78.69 94 GLY A CA 1
ATOM 698 C C . GLY A 1 94 ? 21.042 6.821 -33.503 1.00 78.69 94 GLY A C 1
ATOM 699 O O . GLY A 1 94 ? 21.304 5.787 -34.116 1.00 78.69 94 GLY A O 1
ATOM 700 N N . LYS A 1 95 ? 21.992 7.525 -32.881 1.00 79.50 95 LYS A N 1
ATOM 701 C CA . LYS A 1 95 ? 23.393 7.090 -32.824 1.00 79.50 95 LYS A CA 1
ATOM 702 C C . LYS A 1 95 ? 23.514 5.800 -32.005 1.00 79.50 95 LYS A C 1
ATOM 704 O O . LYS A 1 95 ? 23.087 5.768 -30.851 1.00 79.50 95 LYS A O 1
ATOM 709 N N . ASN A 1 96 ? 24.121 4.768 -32.592 1.00 79.19 96 ASN A N 1
ATOM 710 C CA . ASN A 1 96 ? 24.268 3.416 -32.038 1.00 79.19 96 ASN A CA 1
ATOM 711 C C . ASN A 1 96 ? 22.945 2.722 -31.653 1.00 79.19 96 ASN A C 1
ATOM 713 O O . ASN A 1 96 ? 22.968 1.776 -30.865 1.00 79.19 96 ASN A O 1
ATOM 717 N N . ALA A 1 97 ? 21.799 3.172 -32.176 1.00 81.50 97 ALA A N 1
ATOM 718 C CA . ALA A 1 97 ? 20.540 2.454 -32.000 1.00 81.50 97 ALA A CA 1
ATOM 719 C C . ALA A 1 97 ? 20.616 1.094 -32.713 1.00 81.50 97 ALA A C 1
ATOM 721 O O . ALA A 1 97 ? 21.069 1.030 -33.856 1.00 81.50 97 ALA A O 1
ATOM 722 N N . GLY A 1 98 ? 20.210 0.014 -32.040 1.00 75.75 98 GLY A N 1
ATOM 723 C CA . GLY A 1 98 ? 20.275 -1.337 -32.611 1.00 75.75 98 GLY A CA 1
ATOM 724 C C . GLY A 1 98 ? 21.691 -1.915 -32.777 1.00 75.75 98 GLY A C 1
ATOM 725 O O . GLY A 1 98 ? 21.892 -2.858 -33.533 1.00 75.75 98 GLY A O 1
ATOM 726 N N . ASN A 1 99 ? 22.706 -1.360 -32.110 1.00 78.12 99 ASN A N 1
ATOM 727 C CA . ASN A 1 99 ? 24.072 -1.886 -32.189 1.00 78.12 99 ASN A CA 1
ATOM 728 C C . ASN A 1 99 ? 24.220 -3.187 -31.369 1.00 78.12 99 ASN A C 1
ATOM 730 O O . ASN A 1 99 ? 24.557 -3.125 -30.188 1.00 78.12 99 ASN A O 1
ATOM 734 N N . GLY A 1 100 ? 23.928 -4.349 -31.960 1.00 76.50 100 GLY A N 1
ATOM 735 C CA . GLY A 1 100 ? 24.021 -5.677 -31.337 1.00 76.50 100 GLY A CA 1
ATOM 736 C C . GLY A 1 100 ? 23.208 -6.730 -32.095 1.00 76.50 100 GLY A C 1
ATOM 737 O O . GLY A 1 100 ? 22.715 -6.442 -33.178 1.00 76.50 100 GLY A O 1
ATOM 738 N N . THR A 1 101 ? 23.036 -7.933 -31.532 1.00 76.12 101 THR A N 1
ATOM 739 C CA . THR A 1 101 ? 22.156 -8.956 -32.123 1.00 76.12 101 THR A CA 1
ATOM 740 C C . THR A 1 101 ? 20.695 -8.571 -31.917 1.00 76.12 101 THR A C 1
ATOM 742 O O . THR A 1 101 ? 20.184 -8.608 -30.795 1.00 76.12 101 THR A O 1
ATOM 745 N N . ILE A 1 102 ? 20.002 -8.223 -32.998 1.00 67.69 102 ILE A N 1
ATOM 746 C CA . ILE A 1 102 ? 18.605 -7.798 -32.930 1.00 67.69 102 ILE A CA 1
ATOM 747 C C . ILE A 1 102 ? 17.688 -8.911 -33.442 1.00 67.69 102 ILE A C 1
ATOM 749 O O . ILE A 1 102 ? 18.012 -9.608 -34.402 1.00 67.69 102 ILE A O 1
ATOM 753 N N . GLN A 1 103 ? 16.534 -9.084 -32.798 1.00 75.94 103 GLN A N 1
ATOM 754 C CA . GLN A 1 103 ? 15.485 -10.016 -33.220 1.00 75.94 103 GLN A CA 1
ATOM 755 C C . GLN A 1 103 ? 14.371 -9.295 -34.006 1.00 75.94 103 GLN A C 1
ATOM 757 O O . GLN A 1 103 ? 14.439 -8.090 -34.222 1.00 75.94 103 GLN A O 1
ATOM 762 N N . GLU A 1 104 ? 13.379 -10.035 -34.505 1.00 83.19 104 GLU A N 1
ATOM 763 C CA . GLU A 1 104 ? 12.382 -9.525 -35.462 1.00 83.19 104 GLU A CA 1
ATOM 764 C C . GLU A 1 104 ? 11.453 -8.460 -34.847 1.00 83.19 104 GLU A C 1
ATOM 766 O O . GLU A 1 104 ? 11.060 -8.569 -33.682 1.00 83.19 104 GLU A O 1
ATOM 771 N N . MET A 1 105 ? 11.025 -7.478 -35.652 1.00 83.56 105 MET A N 1
ATOM 772 C CA . MET A 1 105 ? 10.040 -6.452 -35.265 1.00 83.56 105 MET A CA 1
ATOM 773 C C . MET A 1 105 ? 10.474 -5.586 -34.069 1.00 83.56 105 MET A C 1
ATOM 775 O O . MET A 1 105 ? 9.676 -5.312 -33.171 1.00 83.56 105 MET A O 1
ATOM 779 N N . VAL A 1 106 ? 11.738 -5.157 -34.031 1.00 84.25 106 VAL A N 1
ATOM 780 C CA . VAL A 1 106 ? 12.235 -4.252 -32.983 1.00 84.25 106 VAL A CA 1
ATOM 781 C C . VAL A 1 106 ? 12.202 -2.810 -33.472 1.00 84.25 106 VAL A C 1
ATOM 783 O O . VAL A 1 106 ? 12.743 -2.487 -34.525 1.00 84.25 106 VAL A O 1
ATOM 786 N N . THR A 1 107 ? 11.597 -1.918 -32.694 1.00 89.12 107 THR A N 1
ATOM 787 C CA . THR A 1 107 ? 11.693 -0.468 -32.903 1.00 89.12 107 THR A CA 1
ATOM 788 C C . THR A 1 107 ? 12.568 0.129 -31.814 1.00 89.12 107 THR A C 1
ATOM 790 O O . THR A 1 107 ? 12.188 0.076 -30.651 1.00 89.12 107 THR A O 1
ATOM 793 N N . ALA A 1 108 ? 13.715 0.714 -32.155 1.00 87.19 108 ALA A N 1
ATOM 794 C CA . ALA A 1 108 ? 14.580 1.397 -31.199 1.00 87.19 108 ALA A CA 1
ATOM 795 C C . ALA A 1 108 ? 14.835 2.852 -31.608 1.00 87.19 108 ALA A C 1
ATOM 797 O O . ALA A 1 108 ? 15.373 3.129 -32.680 1.00 87.19 108 ALA A O 1
ATOM 798 N N . LEU A 1 109 ? 14.460 3.790 -30.741 1.00 89.19 109 LEU A N 1
ATOM 799 C CA . LEU A 1 109 ? 14.549 5.227 -30.983 1.00 89.19 109 LEU A CA 1
ATOM 800 C C . LEU A 1 109 ? 15.389 5.885 -29.882 1.00 89.19 109 LEU A C 1
ATOM 802 O O . LEU A 1 109 ? 15.040 5.815 -28.703 1.00 89.19 109 LEU A O 1
ATOM 806 N N . GLY A 1 110 ? 16.487 6.532 -30.265 1.00 84.31 110 GLY A N 1
ATOM 807 C CA . GLY A 1 110 ? 17.365 7.299 -29.386 1.00 84.31 110 GLY A CA 1
ATOM 808 C C . GLY A 1 110 ? 18.835 6.871 -29.405 1.00 84.31 110 GLY A C 1
ATOM 809 O O . GLY A 1 110 ? 19.256 5.971 -30.128 1.00 84.31 110 GLY A O 1
ATOM 810 N N . TYR A 1 111 ? 19.652 7.553 -28.605 1.00 81.12 111 TYR A N 1
ATOM 811 C CA . TYR A 1 111 ? 21.083 7.263 -28.462 1.00 81.12 111 TYR A CA 1
ATOM 812 C C . TYR A 1 111 ? 21.280 5.937 -27.713 1.00 81.12 111 TYR A C 1
ATOM 814 O O . TYR A 1 111 ? 20.853 5.834 -26.568 1.00 81.12 111 TYR A O 1
ATOM 822 N N . TYR A 1 112 ? 21.927 4.941 -28.336 1.00 81.88 112 TYR A N 1
ATOM 823 C CA . TYR A 1 112 ? 22.080 3.572 -27.800 1.00 81.88 112 TYR A CA 1
ATOM 824 C C . TYR A 1 112 ? 20.752 2.859 -27.467 1.00 81.88 112 TYR A C 1
ATOM 826 O O . TYR A 1 112 ? 20.736 1.876 -26.721 1.00 81.88 112 TYR A O 1
ATOM 834 N N . ALA A 1 113 ? 19.625 3.312 -28.026 1.00 84.44 113 ALA A N 1
ATOM 835 C CA . ALA A 1 113 ? 18.356 2.613 -27.866 1.00 84.44 113 ALA A CA 1
ATOM 836 C C . ALA A 1 113 ? 18.459 1.219 -28.496 1.00 84.44 113 ALA A C 1
ATOM 838 O O . ALA A 1 113 ? 18.777 1.084 -29.678 1.00 84.44 113 ALA A O 1
ATOM 839 N N . GLY A 1 114 ? 18.229 0.174 -27.705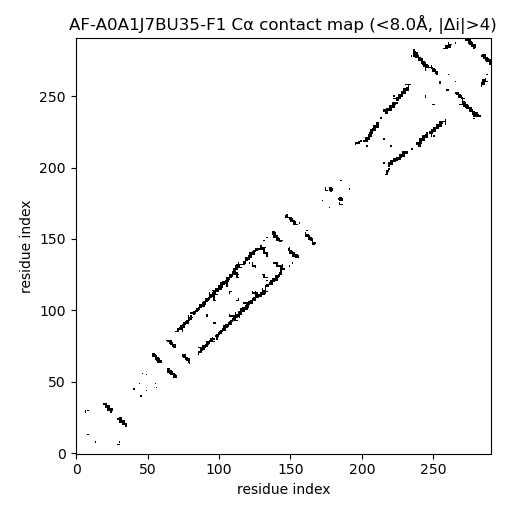 1.00 77.56 114 GLY A N 1
ATOM 840 C CA . GLY A 1 114 ? 18.295 -1.196 -28.194 1.00 77.56 114 GLY A CA 1
ATOM 841 C C . GLY A 1 114 ? 19.682 -1.650 -28.657 1.00 77.56 114 GLY A C 1
ATOM 842 O O . GLY A 1 114 ? 19.758 -2.590 -29.442 1.00 77.56 114 GLY A O 1
ATOM 843 N N . ALA A 1 115 ? 20.777 -1.006 -28.227 1.00 78.12 115 ALA A N 1
ATOM 844 C CA . ALA A 1 115 ? 22.105 -1.597 -28.422 1.00 78.12 115 ALA A CA 1
ATOM 845 C C . ALA A 1 115 ? 22.193 -2.934 -27.644 1.00 78.12 115 ALA A C 1
ATOM 847 O O . ALA A 1 115 ? 21.512 -3.101 -26.645 1.00 78.12 115 ALA A O 1
ATOM 848 N N . GLY A 1 116 ? 22.958 -3.912 -28.121 1.00 76.94 116 GLY A N 1
ATOM 849 C CA . GLY A 1 116 ? 23.037 -5.296 -27.634 1.00 76.94 116 GLY A CA 1
ATOM 850 C C . GLY A 1 116 ? 21.765 -6.137 -27.847 1.00 76.94 116 GLY A C 1
ATOM 851 O O . GLY A 1 116 ? 20.930 -5.806 -28.684 1.00 76.94 116 GLY A O 1
ATOM 852 N N . ASN A 1 117 ? 21.652 -7.270 -27.146 1.00 78.50 117 ASN A N 1
ATOM 853 C CA . ASN A 1 117 ? 20.664 -8.309 -27.469 1.00 78.50 117 ASN A CA 1
ATOM 854 C C . ASN A 1 117 ? 19.226 -7.870 -27.163 1.00 78.50 117 ASN A C 1
ATOM 856 O O . ASN A 1 117 ? 18.887 -7.661 -25.999 1.00 78.50 117 ASN A O 1
ATOM 860 N N . GLN A 1 118 ? 18.380 -7.784 -28.194 1.00 79.81 118 GLN A N 1
ATOM 861 C CA . GLN A 1 118 ? 16.958 -7.446 -28.046 1.00 79.81 118 GLN A CA 1
ATOM 862 C C . GLN A 1 118 ? 16.048 -8.651 -28.285 1.00 79.81 118 GLN A C 1
ATOM 864 O O . GLN A 1 118 ? 16.367 -9.535 -29.080 1.00 79.81 118 GLN A O 1
ATOM 869 N N . HIS A 1 119 ? 14.892 -8.659 -27.619 1.00 85.88 119 HIS A N 1
ATOM 870 C CA . HIS A 1 119 ? 13.831 -9.638 -27.849 1.00 85.88 119 HIS A CA 1
ATOM 871 C C . HIS A 1 119 ? 12.893 -9.198 -28.990 1.00 85.88 119 HIS A C 1
ATOM 873 O O . HIS A 1 119 ? 12.840 -8.008 -29.308 1.00 85.88 119 HIS A O 1
ATOM 879 N N . PRO A 1 120 ? 12.137 -10.118 -29.618 1.00 85.12 120 PRO A N 1
ATOM 880 C CA . PRO A 1 120 ? 11.262 -9.791 -30.736 1.00 85.12 120 PRO A CA 1
ATOM 881 C C . PRO A 1 120 ? 10.079 -8.936 -30.283 1.00 85.12 120 PRO A C 1
ATOM 883 O O . PRO A 1 120 ? 9.608 -9.076 -29.149 1.00 85.12 120 PRO A O 1
ATOM 886 N N . ARG A 1 121 ? 9.526 -8.138 -31.206 1.00 86.88 121 ARG A N 1
ATOM 887 C CA . ARG A 1 121 ? 8.326 -7.307 -30.969 1.00 86.88 121 ARG A CA 1
ATOM 888 C C . ARG A 1 121 ? 8.522 -6.304 -29.824 1.00 86.88 121 ARG A C 1
ATOM 890 O O . ARG A 1 121 ? 7.619 -6.059 -29.029 1.00 86.88 121 ARG A O 1
ATOM 897 N N . ALA A 1 122 ? 9.729 -5.760 -29.713 1.00 86.94 122 ALA A N 1
ATOM 898 C CA . ALA A 1 122 ? 10.090 -4.780 -28.699 1.00 86.94 122 ALA A CA 1
ATOM 899 C C . ALA A 1 122 ? 10.002 -3.350 -29.243 1.00 86.94 122 ALA A C 1
ATOM 901 O O . ALA A 1 122 ? 10.404 -3.080 -30.376 1.00 86.94 122 ALA A O 1
ATOM 902 N N . ILE A 1 123 ? 9.558 -2.413 -28.407 1.00 90.25 123 ILE A N 1
ATOM 903 C CA . ILE A 1 123 ? 9.689 -0.973 -28.652 1.00 90.25 123 ILE A CA 1
ATOM 904 C C . ILE A 1 123 ? 10.600 -0.397 -27.571 1.00 90.25 123 ILE A C 1
ATOM 906 O O . ILE A 1 123 ? 10.370 -0.590 -26.381 1.00 90.25 123 ILE A O 1
ATOM 910 N N . ILE A 1 124 ? 11.653 0.303 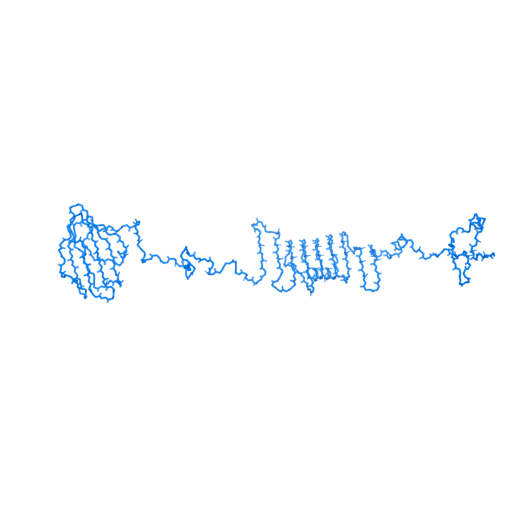-27.973 1.00 87.38 124 ILE A N 1
ATOM 911 C CA . ILE A 1 124 ? 12.707 0.781 -27.085 1.00 87.38 124 ILE A CA 1
ATOM 912 C C . ILE A 1 124 ? 12.909 2.267 -27.328 1.00 87.38 124 ILE A C 1
ATOM 914 O O . ILE A 1 124 ? 13.311 2.682 -28.412 1.00 87.38 124 ILE A O 1
ATOM 918 N N . LEU A 1 125 ? 12.660 3.070 -26.303 1.00 88.75 125 LEU A N 1
ATOM 919 C CA . LEU A 1 125 ? 12.845 4.514 -26.325 1.00 88.75 125 LEU A CA 1
ATOM 920 C C . LEU A 1 125 ? 13.975 4.863 -25.351 1.00 88.75 125 LEU A C 1
ATOM 922 O O . LEU A 1 125 ? 13.794 4.841 -24.132 1.00 88.75 125 LEU A O 1
ATOM 926 N N . GLY A 1 126 ? 15.165 5.121 -25.893 1.00 78.38 126 GLY A N 1
ATOM 927 C CA . GLY A 1 126 ? 16.381 5.365 -25.117 1.00 78.38 126 GLY A CA 1
ATOM 928 C C . GLY A 1 126 ? 16.743 6.844 -25.031 1.00 78.38 126 GLY A C 1
ATOM 929 O O . GLY A 1 126 ? 16.867 7.521 -26.051 1.00 78.38 126 GLY A O 1
ATOM 930 N N . ALA A 1 127 ? 16.974 7.343 -23.817 1.00 64.31 127 ALA A N 1
ATOM 931 C CA . ALA A 1 127 ? 17.589 8.649 -23.593 1.00 64.31 127 ALA A CA 1
ATOM 932 C C . ALA A 1 127 ? 19.095 8.503 -23.300 1.00 64.31 127 ALA A C 1
ATOM 934 O O . ALA A 1 127 ? 19.560 7.469 -22.836 1.00 64.31 127 ALA A O 1
ATOM 935 N N . CYS A 1 128 ? 19.844 9.555 -23.628 1.00 56.38 128 CYS A N 1
ATOM 936 C CA . CYS A 1 128 ? 21.303 9.681 -23.672 1.00 56.38 128 CYS A CA 1
ATOM 937 C C . CYS A 1 128 ? 22.166 8.784 -22.756 1.00 56.38 128 CYS A C 1
ATOM 939 O O . CYS A 1 128 ? 21.891 8.571 -21.578 1.00 56.38 128 CYS A O 1
ATOM 941 N N . GLY A 1 129 ? 23.336 8.412 -23.283 1.00 60.31 129 GLY A N 1
ATOM 942 C CA . GLY A 1 129 ? 24.483 7.947 -22.501 1.00 60.31 129 GLY A CA 1
ATOM 943 C C . GLY A 1 129 ? 24.530 6.454 -22.199 1.00 60.31 129 GLY A C 1
ATOM 944 O O . GLY A 1 129 ? 25.547 6.016 -21.662 1.00 60.31 129 GLY A O 1
ATOM 945 N N . SER A 1 130 ? 23.488 5.671 -22.519 1.00 65.69 130 SER A N 1
ATOM 946 C CA . SER A 1 130 ? 23.462 4.276 -22.085 1.00 65.69 130 SER A CA 1
ATOM 947 C C . SER A 1 130 ? 22.399 3.362 -22.698 1.00 65.69 130 SER A C 1
ATOM 949 O O . SER A 1 130 ? 21.367 3.820 -23.172 1.00 65.69 130 SER A O 1
ATOM 951 N N . THR A 1 131 ? 22.658 2.051 -22.676 1.00 71.19 131 THR A N 1
ATOM 952 C CA . THR A 1 131 ? 21.899 1.053 -23.443 1.00 71.19 131 THR A CA 1
ATOM 953 C C . THR A 1 131 ? 20.598 0.568 -22.796 1.00 71.19 131 THR A C 1
ATOM 955 O O . THR A 1 131 ? 20.628 -0.129 -21.785 1.00 71.19 131 THR A O 1
ATOM 958 N N . VAL A 1 132 ? 19.450 0.842 -23.413 1.00 76.81 132 VAL A N 1
ATOM 959 C CA . VAL A 1 132 ? 18.156 0.299 -22.960 1.00 76.81 132 VAL A CA 1
ATOM 960 C C . VAL A 1 132 ? 17.891 -1.063 -23.604 1.00 76.81 132 VAL A C 1
ATOM 962 O O . VAL A 1 132 ? 17.968 -1.183 -24.826 1.00 76.81 132 VAL A O 1
ATOM 965 N N . TYR A 1 133 ? 17.536 -2.058 -22.785 1.00 77.69 133 TYR A N 1
ATOM 966 C CA . TYR A 1 133 ? 17.207 -3.420 -23.215 1.00 77.69 133 TYR A CA 1
ATOM 967 C C . TYR A 1 133 ? 15.807 -3.833 -22.765 1.00 77.69 133 TYR A C 1
ATOM 969 O O . TYR A 1 133 ? 15.364 -3.504 -21.656 1.00 77.69 133 TYR A O 1
ATOM 977 N N . THR A 1 134 ? 15.154 -4.629 -23.604 1.00 77.62 134 THR A N 1
ATOM 978 C CA . THR A 1 134 ? 14.036 -5.479 -23.176 1.00 77.62 134 THR A CA 1
ATOM 979 C C . THR A 1 134 ? 14.559 -6.734 -22.479 1.00 77.62 134 THR A C 1
ATOM 981 O O . THR A 1 134 ? 15.697 -7.142 -22.689 1.00 77.62 134 THR A O 1
ATOM 984 N N . THR A 1 135 ? 13.743 -7.337 -21.617 1.00 81.44 135 THR A N 1
ATOM 985 C CA . THR A 1 135 ? 14.049 -8.600 -20.918 1.00 81.44 135 THR A CA 1
ATOM 986 C C . THR A 1 135 ? 13.153 -9.755 -21.360 1.00 81.44 135 THR A C 1
ATOM 988 O O . THR A 1 135 ? 13.361 -10.891 -20.940 1.00 81.44 135 THR A O 1
ATOM 991 N N . ALA A 1 136 ? 12.137 -9.467 -22.175 1.00 83.75 136 ALA A N 1
ATOM 992 C CA . ALA A 1 136 ? 11.236 -10.444 -22.764 1.00 83.75 136 ALA A CA 1
ATOM 993 C C . ALA A 1 136 ? 10.671 -9.913 -24.098 1.00 83.75 136 ALA A C 1
ATOM 995 O O . ALA A 1 136 ? 10.744 -8.705 -24.348 1.00 83.75 136 ALA A O 1
ATOM 996 N N . PRO A 1 137 ? 10.106 -10.786 -24.956 1.00 85.44 137 PRO A N 1
ATOM 997 C CA . PRO A 1 137 ? 9.339 -10.364 -26.129 1.00 85.44 137 PRO A CA 1
ATOM 998 C C . PRO A 1 137 ? 8.158 -9.464 -25.747 1.00 85.44 137 PRO A C 1
ATOM 1000 O O . PRO A 1 137 ? 7.696 -9.523 -24.610 1.00 85.44 137 PRO A O 1
ATOM 1003 N N . ASN A 1 138 ? 7.632 -8.694 -26.708 1.00 86.12 138 ASN A N 1
ATOM 1004 C CA . ASN A 1 138 ? 6.421 -7.880 -26.516 1.00 86.12 138 ASN A CA 1
ATOM 1005 C C . ASN A 1 138 ? 6.544 -6.909 -25.327 1.00 86.12 138 ASN A C 1
ATOM 1007 O O . ASN A 1 138 ? 5.732 -6.893 -24.403 1.00 86.12 138 ASN A O 1
ATOM 1011 N N . GLN A 1 139 ? 7.615 -6.119 -25.322 1.00 86.44 139 GLN A N 1
ATOM 1012 C CA . GLN A 1 139 ? 7.857 -5.120 -24.287 1.00 86.44 139 GLN A CA 1
ATOM 1013 C C . GLN A 1 139 ? 8.042 -3.735 -24.895 1.00 86.44 139 GLN A C 1
ATOM 1015 O O . GLN A 1 139 ? 8.760 -3.566 -25.881 1.00 86.44 139 GLN A O 1
ATOM 1020 N N . LEU A 1 140 ? 7.456 -2.732 -24.242 1.00 89.31 140 LEU A N 1
ATOM 1021 C CA . LEU A 1 140 ? 7.838 -1.334 -24.410 1.00 89.31 140 LEU A CA 1
ATOM 1022 C C . LEU A 1 140 ? 8.778 -0.948 -23.264 1.00 89.31 140 LEU A C 1
ATOM 1024 O O . LEU A 1 140 ? 8.378 -0.976 -22.102 1.00 89.31 140 LEU A O 1
ATOM 1028 N N . ALA A 1 141 ? 10.015 -0.581 -23.584 1.00 85.69 141 ALA A N 1
ATOM 1029 C CA . ALA A 1 141 ? 11.011 -0.103 -22.632 1.00 85.69 141 ALA A CA 1
ATOM 1030 C C . ALA A 1 141 ? 11.321 1.379 -22.883 1.00 85.69 141 ALA A C 1
ATOM 1032 O O . ALA A 1 141 ? 11.689 1.759 -23.993 1.00 85.69 141 ALA A O 1
ATOM 1033 N N . ILE A 1 142 ? 11.200 2.217 -21.852 1.00 87.31 142 ILE A N 1
ATOM 1034 C CA . ILE A 1 142 ? 11.467 3.662 -21.917 1.00 87.31 142 ILE A CA 1
ATOM 1035 C C . ILE A 1 142 ? 12.443 4.035 -20.802 1.00 87.31 142 ILE A C 1
ATOM 1037 O O . ILE A 1 142 ? 12.150 3.779 -19.634 1.00 87.31 142 ILE A O 1
ATOM 1041 N N . GLY A 1 143 ? 13.578 4.664 -21.123 1.00 83.19 143 GLY A N 1
ATOM 1042 C CA . GLY A 1 143 ? 14.451 5.247 -20.096 1.00 83.19 143 GLY A CA 1
ATOM 1043 C C . GLY A 1 143 ? 15.940 5.267 -20.434 1.00 83.19 143 GLY A C 1
ATOM 1044 O O . GLY A 1 143 ? 16.335 5.468 -21.580 1.00 83.19 143 GLY A O 1
ATOM 1045 N N . THR A 1 144 ? 16.766 5.095 -19.403 1.00 76.06 144 THR A N 1
ATOM 1046 C CA . THR A 1 144 ? 18.229 4.949 -19.485 1.00 76.06 144 THR A CA 1
ATOM 1047 C C . THR A 1 144 ? 18.649 3.641 -18.807 1.00 76.06 144 THR A C 1
ATOM 1049 O O . THR A 1 144 ? 17.875 3.070 -18.033 1.00 76.06 144 THR A O 1
ATOM 1052 N N . ASN A 1 145 ? 19.861 3.147 -19.085 1.00 66.88 145 ASN A N 1
ATOM 1053 C CA . ASN A 1 145 ? 20.350 1.873 -18.532 1.00 66.88 145 ASN A CA 1
ATOM 1054 C C . ASN A 1 145 ? 20.773 1.914 -17.060 1.00 66.88 145 ASN A C 1
ATOM 1056 O O . ASN A 1 145 ? 21.261 0.903 -16.552 1.00 66.88 145 ASN A O 1
ATOM 1060 N N . ASP A 1 146 ? 20.611 3.050 -16.379 1.00 67.50 146 ASP A N 1
ATOM 1061 C CA . ASP A 1 146 ? 20.740 3.055 -14.932 1.00 67.50 146 ASP A CA 1
ATOM 1062 C C . ASP A 1 146 ? 19.725 2.022 -14.439 1.00 67.50 146 ASP A C 1
ATOM 1064 O O . ASP A 1 146 ? 18.542 2.133 -14.773 1.00 67.50 146 ASP A O 1
ATOM 1068 N N . ALA A 1 147 ? 20.176 1.007 -13.691 1.00 57.78 147 ALA A N 1
ATOM 1069 C CA . ALA A 1 147 ? 19.392 -0.178 -13.305 1.00 57.78 147 ALA A CA 1
ATOM 1070 C C . ALA A 1 147 ? 18.022 0.135 -12.655 1.00 57.78 147 ALA A C 1
ATOM 1072 O O . ALA A 1 147 ? 17.189 -0.750 -12.480 1.00 57.78 147 ALA A O 1
ATOM 1073 N N . TYR A 1 148 ? 17.777 1.410 -12.358 1.00 57.59 148 TYR A N 1
ATOM 1074 C CA . TYR A 1 148 ? 16.639 1.971 -11.658 1.00 57.59 148 TYR A CA 1
ATOM 1075 C C . TYR A 1 148 ? 15.807 2.988 -12.473 1.00 57.59 148 TYR A C 1
ATOM 1077 O O . TYR A 1 148 ? 14.933 3.623 -11.897 1.00 57.59 148 TYR A O 1
ATOM 1085 N N . LYS A 1 149 ? 16.047 3.198 -13.783 1.00 70.25 149 LYS A N 1
ATOM 1086 C CA . LYS A 1 149 ? 15.359 4.262 -14.565 1.00 70.25 149 LYS A CA 1
ATOM 1087 C C . LYS A 1 149 ? 14.630 3.809 -15.830 1.00 70.25 149 LYS A C 1
ATOM 1089 O O . LYS A 1 149 ? 14.088 4.649 -16.545 1.00 70.25 149 LYS A O 1
ATOM 1094 N N . THR A 1 150 ? 14.600 2.511 -16.128 1.00 75.06 150 THR A N 1
ATOM 1095 C CA . THR A 1 150 ? 13.810 2.001 -17.259 1.00 75.06 150 THR A CA 1
ATOM 1096 C C . THR A 1 150 ? 12.408 1.617 -16.798 1.00 75.06 150 THR A C 1
ATOM 1098 O O . THR A 1 150 ? 12.261 0.698 -15.996 1.00 75.06 150 THR A O 1
ATOM 1101 N N . ILE A 1 151 ? 11.389 2.273 -17.348 1.00 81.19 151 ILE A N 1
ATOM 1102 C CA . ILE A 1 151 ? 9.990 1.851 -17.237 1.00 81.19 151 ILE A CA 1
ATOM 1103 C C . ILE A 1 151 ? 9.750 0.783 -18.302 1.00 81.19 151 ILE A C 1
ATOM 1105 O O . ILE A 1 151 ? 10.075 0.996 -19.474 1.00 81.19 151 ILE A O 1
ATOM 1109 N N . ARG A 1 152 ? 9.202 -0.365 -17.900 1.00 79.50 152 ARG A N 1
ATOM 1110 C CA . ARG A 1 152 ? 8.865 -1.453 -18.820 1.00 79.50 152 ARG A CA 1
ATOM 1111 C C . ARG A 1 152 ? 7.378 -1.750 -18.749 1.00 79.50 152 ARG A C 1
ATOM 1113 O O . ARG A 1 152 ? 6.845 -1.969 -17.668 1.00 79.50 152 ARG A O 1
ATOM 1120 N N . PHE A 1 153 ? 6.749 -1.804 -19.912 1.00 82.31 153 PHE A N 1
ATOM 1121 C CA . PHE A 1 153 ? 5.386 -2.283 -20.078 1.00 82.31 153 PHE A CA 1
ATOM 1122 C C . PHE A 1 153 ? 5.471 -3.645 -20.746 1.00 82.31 153 PHE A C 1
ATOM 1124 O O . PHE A 1 153 ? 5.952 -3.754 -21.878 1.00 82.31 153 PHE A O 1
ATOM 1131 N N . ASN A 1 154 ? 5.043 -4.682 -20.034 1.00 77.19 154 ASN A N 1
ATOM 1132 C CA . ASN A 1 154 ? 4.836 -5.981 -20.647 1.00 77.19 154 ASN A CA 1
ATOM 1133 C C . ASN A 1 154 ? 3.522 -5.922 -21.430 1.00 77.19 154 ASN A C 1
ATOM 1135 O O . ASN A 1 154 ? 2.480 -5.632 -20.850 1.00 77.19 154 ASN A O 1
ATOM 1139 N N . THR A 1 155 ? 3.567 -6.142 -22.740 1.00 69.19 155 THR A N 1
ATOM 1140 C CA . THR A 1 155 ? 2.372 -6.080 -23.592 1.00 69.19 155 THR A CA 1
ATOM 1141 C C . THR A 1 155 ? 1.756 -7.460 -23.833 1.00 69.19 155 THR A C 1
ATOM 1143 O O . THR A 1 155 ? 0.746 -7.548 -24.522 1.00 69.19 155 THR A O 1
ATOM 1146 N N . ASP A 1 156 ? 2.335 -8.523 -23.256 1.00 69.25 156 ASP A N 1
ATOM 1147 C CA . ASP A 1 156 ? 1.843 -9.910 -23.333 1.00 69.25 156 ASP A CA 1
ATOM 1148 C C . ASP A 1 156 ? 0.935 -10.330 -22.167 1.00 69.25 156 ASP A C 1
ATOM 1150 O O . ASP A 1 156 ? 0.522 -11.489 -22.081 1.00 69.25 156 ASP A O 1
ATOM 1154 N N . VAL A 1 157 ? 0.619 -9.428 -21.239 1.00 63.38 157 VAL A N 1
ATOM 1155 C CA . VAL A 1 157 ? -0.238 -9.775 -20.100 1.00 63.38 157 VAL A CA 1
ATOM 1156 C C . VAL A 1 157 ? -1.697 -9.884 -20.556 1.00 63.38 157 VAL A C 1
ATOM 1158 O O . VAL A 1 157 ? -2.273 -8.926 -21.060 1.00 63.38 157 VAL A O 1
ATOM 1161 N N . GLN A 1 158 ? -2.310 -11.060 -20.357 1.00 63.12 158 GLN A N 1
ATOM 1162 C CA . GLN A 1 158 ? -3.761 -11.281 -20.516 1.00 63.12 158 GLN A CA 1
ATOM 1163 C C . GLN A 1 158 ? -4.595 -10.668 -19.373 1.00 63.12 158 GLN A C 1
ATOM 1165 O O . GLN A 1 158 ? -5.820 -10.772 -19.370 1.00 63.12 158 GLN A O 1
ATOM 1170 N N . THR A 1 159 ? -3.932 -10.063 -18.390 1.00 60.56 159 THR A N 1
ATOM 1171 C CA . THR A 1 159 ? -4.514 -9.425 -17.205 1.00 60.56 159 THR A CA 1
ATOM 1172 C C . THR A 1 159 ? -4.189 -7.933 -17.197 1.00 60.56 159 THR A C 1
ATOM 1174 O O . THR A 1 159 ? -3.513 -7.443 -18.101 1.00 60.56 159 THR A O 1
ATOM 1177 N N . ASP A 1 160 ? -4.660 -7.214 -16.175 1.00 61.91 160 ASP A N 1
ATOM 1178 C CA . ASP A 1 160 ? -4.382 -5.788 -15.984 1.00 61.91 160 ASP A CA 1
ATOM 1179 C C . ASP A 1 160 ? -2.894 -5.455 -16.191 1.00 61.91 160 ASP A C 1
ATOM 1181 O O . ASP A 1 160 ? -2.009 -6.225 -15.808 1.00 61.91 160 ASP A O 1
ATOM 1185 N N . LEU A 1 161 ? -2.642 -4.312 -16.835 1.00 62.00 161 LEU A N 1
ATOM 1186 C CA . LEU A 1 161 ? -1.320 -3.844 -17.246 1.00 62.00 161 LEU A CA 1
ATOM 1187 C C . LEU A 1 161 ? -0.323 -3.888 -16.076 1.00 62.00 161 LEU A C 1
ATOM 1189 O O . LEU A 1 161 ? -0.416 -3.090 -15.143 1.00 62.00 161 LEU A O 1
ATOM 1193 N N . ASP A 1 162 ? 0.654 -4.790 -16.160 1.00 59.56 162 ASP A N 1
ATOM 1194 C CA . ASP A 1 162 ? 1.706 -4.915 -15.154 1.00 59.56 162 ASP A CA 1
ATOM 1195 C C . ASP A 1 162 ? 2.734 -3.784 -15.338 1.00 59.56 162 ASP A C 1
ATOM 1197 O O . ASP A 1 162 ? 3.569 -3.801 -16.251 1.00 59.56 162 ASP A O 1
ATOM 1201 N N . LEU A 1 163 ? 2.625 -2.746 -14.502 1.00 68.12 163 LEU A N 1
ATOM 1202 C CA . LEU A 1 163 ? 3.588 -1.648 -14.431 1.00 68.12 163 LEU A CA 1
ATOM 1203 C C . LEU A 1 163 ? 4.774 -2.077 -13.567 1.00 68.12 163 LEU A C 1
ATOM 1205 O O . LEU A 1 163 ? 4.831 -1.798 -12.367 1.00 68.12 163 LEU A O 1
ATOM 1209 N N . ASN A 1 164 ? 5.754 -2.724 -14.193 1.00 62.16 164 ASN A N 1
ATOM 1210 C CA . ASN A 1 164 ? 6.997 -3.064 -13.516 1.00 62.16 164 ASN A CA 1
ATOM 1211 C C . ASN A 1 164 ? 7.905 -1.826 -13.437 1.00 62.16 164 ASN A C 1
ATOM 1213 O O . ASN A 1 164 ? 8.704 -1.546 -14.340 1.00 62.16 164 ASN A O 1
ATOM 1217 N N . PHE A 1 165 ? 7.762 -1.059 -12.355 1.00 66.44 165 PHE A N 1
ATOM 1218 C CA . PHE A 1 165 ? 8.715 -0.009 -12.019 1.00 66.44 165 PHE A CA 1
ATOM 1219 C C . PHE A 1 165 ? 10.040 -0.653 -11.585 1.00 66.44 165 PHE A C 1
ATOM 1221 O O . PHE A 1 165 ? 10.037 -1.624 -10.827 1.00 66.44 165 PHE A O 1
ATOM 1228 N N . PRO A 1 166 ? 11.188 -0.151 -12.067 1.00 60.59 166 PRO A N 1
ATOM 1229 C CA . PRO A 1 166 ? 12.480 -0.713 -11.709 1.00 60.59 166 PRO A CA 1
ATOM 1230 C C . PRO A 1 166 ? 12.698 -0.608 -10.190 1.00 60.59 166 PRO A C 1
ATOM 1232 O O . PRO A 1 166 ? 12.101 0.237 -9.530 1.00 60.59 166 PRO A O 1
ATOM 1235 N N . SER A 1 167 ? 13.552 -1.477 -9.648 1.00 58.78 167 SER A N 1
ATOM 1236 C CA . SER A 1 167 ? 13.678 -1.891 -8.236 1.00 58.78 167 SER A CA 1
ATOM 1237 C C . SER A 1 167 ? 13.911 -0.813 -7.161 1.00 58.78 167 SER A C 1
ATOM 1239 O O . SER A 1 167 ? 14.126 -1.149 -5.998 1.00 58.78 167 SER A O 1
ATOM 1241 N N . THR A 1 168 ? 13.806 0.475 -7.476 1.00 55.31 168 THR A N 1
ATOM 1242 C CA . THR A 1 168 ? 13.411 1.460 -6.471 1.00 55.31 168 THR A CA 1
ATOM 1243 C C . THR A 1 168 ? 11.924 1.284 -6.205 1.00 55.31 168 THR A C 1
ATOM 1245 O O . THR A 1 168 ? 11.086 1.811 -6.935 1.00 55.31 168 THR A O 1
ATOM 1248 N N . SER A 1 169 ? 11.598 0.547 -5.145 1.00 54.88 169 SER A N 1
ATOM 1249 C CA . SER A 1 169 ? 10.313 0.654 -4.463 1.00 54.88 169 SER A CA 1
ATOM 1250 C C . SER A 1 169 ? 10.065 2.130 -4.139 1.00 54.88 169 SER A C 1
ATOM 1252 O O . SER A 1 169 ? 10.525 2.644 -3.120 1.00 54.88 169 SER A O 1
ATOM 1254 N N . GLY A 1 170 ? 9.406 2.849 -5.042 1.00 57.97 170 GLY A N 1
ATOM 1255 C CA . GLY A 1 170 ? 8.833 4.139 -4.719 1.00 57.97 170 GLY A CA 1
ATOM 1256 C C . GLY A 1 170 ? 7.747 3.866 -3.698 1.00 57.97 170 GLY A C 1
ATOM 1257 O O . GLY A 1 170 ? 6.815 3.110 -3.969 1.00 57.97 170 GLY A O 1
ATOM 1258 N N . THR A 1 171 ? 7.886 4.425 -2.504 1.00 61.59 171 THR A N 1
ATOM 1259 C CA . THR A 1 171 ? 6.823 4.372 -1.512 1.00 61.59 171 THR A CA 1
ATOM 1260 C C . THR A 1 171 ? 5.634 5.151 -2.076 1.00 61.59 171 THR A C 1
ATOM 1262 O O . THR A 1 171 ? 5.626 6.376 -2.017 1.00 61.59 171 THR A O 1
ATOM 1265 N N . LEU A 1 172 ? 4.652 4.454 -2.668 1.00 66.88 172 LEU A N 1
ATOM 1266 C CA . LEU A 1 172 ? 3.412 5.069 -3.171 1.00 66.88 172 LEU A CA 1
ATOM 1267 C C . LEU A 1 172 ? 2.712 5.856 -2.055 1.00 66.88 172 LEU A C 1
ATOM 1269 O O . LEU A 1 172 ? 2.062 6.869 -2.293 1.00 66.88 172 LEU A O 1
ATOM 1273 N N . VAL A 1 173 ? 2.865 5.352 -0.834 1.00 70.19 173 VAL A N 1
ATOM 1274 C CA . VAL A 1 173 ? 2.236 5.837 0.379 1.00 70.19 173 VAL A CA 1
ATOM 1275 C C . VAL A 1 173 ? 3.096 5.394 1.566 1.00 70.19 173 VAL A C 1
ATOM 1277 O O . VAL A 1 173 ? 3.449 4.219 1.677 1.00 70.19 173 VAL A O 1
ATOM 1280 N N . THR A 1 174 ? 3.530 6.326 2.412 1.00 70.44 174 THR A N 1
ATOM 1281 C CA . THR A 1 174 ? 4.274 6.010 3.638 1.00 70.44 174 THR A CA 1
ATOM 1282 C C . THR A 1 174 ? 3.292 5.687 4.757 1.00 70.44 174 THR A C 1
ATOM 1284 O O . THR A 1 174 ? 2.091 5.961 4.665 1.00 70.44 174 THR A O 1
ATOM 1287 N N . SER A 1 175 ? 3.802 5.160 5.866 1.00 67.88 175 SER A N 1
ATOM 1288 C CA . SER A 1 175 ? 3.010 5.047 7.089 1.00 67.88 175 SER A CA 1
ATOM 1289 C C . SER A 1 175 ? 2.402 6.371 7.547 1.00 67.88 175 SER A C 1
ATOM 1291 O O . SER A 1 175 ? 1.338 6.387 8.157 1.00 67.88 175 SER A O 1
ATOM 1293 N N . ASP A 1 176 ? 3.030 7.489 7.187 1.00 73.50 176 ASP A N 1
ATOM 1294 C CA . ASP A 1 176 ? 2.568 8.824 7.554 1.00 73.50 176 ASP A CA 1
ATOM 1295 C C . ASP A 1 176 ? 1.370 9.290 6.721 1.00 73.50 176 ASP A C 1
ATOM 1297 O O . ASP A 1 176 ? 0.683 10.236 7.108 1.00 73.50 176 ASP A O 1
ATOM 1301 N N . ASN A 1 177 ? 1.106 8.646 5.582 1.00 78.88 177 ASN A N 1
ATOM 1302 C CA . ASN A 1 177 ? -0.021 8.987 4.722 1.00 78.88 177 ASN A CA 1
ATOM 1303 C C . ASN A 1 177 ? -1.331 8.302 5.153 1.00 78.88 177 ASN A C 1
ATOM 1305 O O . ASN A 1 177 ? -2.403 8.818 4.843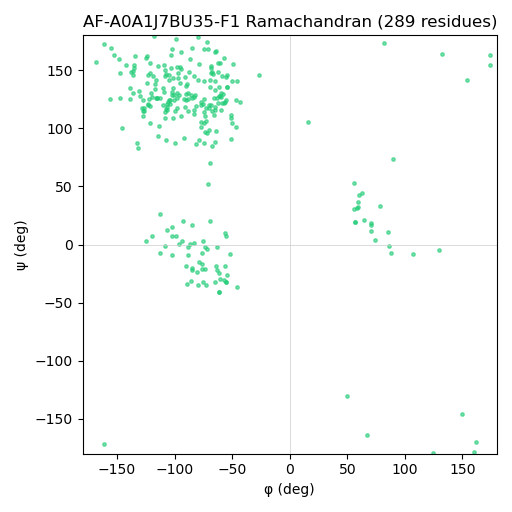 1.00 78.88 177 ASN A O 1
ATOM 1309 N N . PHE A 1 178 ? -1.272 7.189 5.893 1.00 78.56 178 PHE A N 1
ATOM 1310 C CA . PHE A 1 178 ? -2.459 6.498 6.408 1.00 78.56 178 PHE A CA 1
ATOM 1311 C C . PHE A 1 178 ? -2.716 6.845 7.873 1.00 78.56 178 PHE A C 1
ATOM 1313 O O . PHE A 1 178 ? -2.295 6.143 8.797 1.00 78.56 178 PHE A O 1
ATOM 1320 N N . LYS A 1 179 ? -3.453 7.937 8.074 1.00 77.12 179 LYS A N 1
ATOM 1321 C CA . LYS A 1 179 ? -3.840 8.437 9.394 1.00 77.12 179 LYS A CA 1
ATOM 1322 C C . LYS A 1 179 ? -5.348 8.352 9.611 1.00 77.12 179 LYS A C 1
ATOM 1324 O O . LYS A 1 179 ? -6.132 8.412 8.667 1.00 77.12 179 LYS A O 1
ATOM 1329 N N . THR A 1 180 ? -5.761 8.242 10.871 1.00 76.38 180 THR A N 1
ATOM 1330 C CA . THR A 1 180 ? -7.147 8.491 11.284 1.00 76.38 180 THR A CA 1
ATOM 1331 C C . THR A 1 180 ? -7.508 9.955 11.036 1.00 76.38 180 THR A C 1
ATOM 1333 O O . THR A 1 180 ? -6.631 10.802 10.861 1.00 76.38 180 THR A O 1
ATOM 1336 N N . VAL A 1 181 ? -8.799 10.289 11.099 1.00 80.75 181 VAL A N 1
ATOM 1337 C CA . VAL A 1 181 ? -9.285 11.683 11.022 1.00 80.75 181 VAL A CA 1
ATOM 1338 C C . VAL A 1 181 ? -8.667 12.607 12.083 1.00 80.75 181 VAL A C 1
ATOM 1340 O O . VAL A 1 181 ? -8.668 13.820 11.909 1.00 80.75 181 VAL A O 1
ATOM 1343 N N . ASN A 1 182 ? -8.094 12.033 13.147 1.00 75.50 182 ASN A N 1
ATOM 1344 C CA . ASN A 1 182 ? -7.417 12.757 14.221 1.00 75.50 182 ASN A CA 1
ATOM 1345 C C . ASN A 1 182 ? -5.884 12.788 14.062 1.00 75.50 182 ASN A C 1
ATOM 1347 O O . ASN A 1 182 ? -5.192 13.243 14.963 1.00 75.50 182 ASN A O 1
ATOM 1351 N N . GLY A 1 183 ? -5.335 12.306 12.942 1.00 73.62 183 GLY A N 1
ATOM 1352 C CA . GLY A 1 183 ? -3.899 12.365 12.646 1.00 73.62 183 GLY A CA 1
ATOM 1353 C C . GLY A 1 183 ? -3.054 11.210 13.199 1.00 73.62 183 GLY A C 1
ATOM 1354 O O . GLY A 1 183 ? -1.856 11.164 12.921 1.00 73.62 183 GLY A O 1
ATOM 1355 N N . GLU A 1 184 ? -3.660 10.265 13.921 1.00 76.00 184 GLU A N 1
ATOM 1356 C CA . GLU A 1 184 ? -2.976 9.075 14.450 1.00 76.00 184 GLU A CA 1
ATOM 1357 C C . GLU A 1 184 ? -2.697 8.045 13.352 1.00 76.00 184 GLU A C 1
ATOM 1359 O O . GLU A 1 184 ? -3.559 7.826 12.501 1.00 76.00 184 GLU A O 1
ATOM 1364 N N . SER A 1 185 ? -1.536 7.384 13.382 1.00 77.94 185 SER A N 1
ATOM 1365 C CA . SER A 1 185 ? -1.196 6.317 12.426 1.00 77.94 185 SER A CA 1
ATOM 1366 C C . SER A 1 185 ? -2.199 5.159 12.508 1.00 77.94 185 SER A C 1
ATOM 1368 O O . SER A 1 185 ? -2.471 4.653 13.595 1.00 77.94 185 SER A O 1
ATOM 1370 N N . ILE A 1 186 ? -2.728 4.712 11.364 1.00 75.75 186 ILE A N 1
ATOM 1371 C CA . ILE A 1 186 ? -3.531 3.472 11.274 1.00 75.75 186 ILE A CA 1
ATOM 1372 C C . ILE A 1 186 ? -2.631 2.264 10.989 1.00 75.75 186 ILE A C 1
ATOM 1374 O O . ILE A 1 186 ? -3.017 1.119 11.223 1.00 75.75 186 ILE A O 1
ATOM 1378 N N . VAL A 1 187 ? -1.413 2.503 10.506 1.00 70.56 187 VAL A N 1
ATOM 1379 C CA . VAL A 1 187 ? -0.472 1.431 10.204 1.00 70.56 187 VAL A CA 1
ATOM 1380 C C . VAL A 1 187 ? 0.394 1.101 11.423 1.00 70.56 187 VAL A C 1
ATOM 1382 O O . VAL A 1 187 ? 0.998 1.971 12.054 1.00 70.56 187 VAL A O 1
ATOM 1385 N N . GLY A 1 188 ? 0.435 -0.190 11.739 1.00 66.50 188 GLY A N 1
ATOM 1386 C CA . GLY A 1 188 ? 1.219 -0.841 12.787 1.00 66.50 188 GLY A CA 1
ATOM 1387 C C . GLY A 1 188 ? 1.305 -2.341 12.477 1.00 66.50 188 GLY A C 1
ATOM 1388 O O . GLY A 1 188 ? 0.859 -2.768 11.413 1.00 66.50 188 GLY A O 1
ATOM 1389 N N . ASN A 1 189 ? 1.836 -3.160 13.391 1.00 66.69 189 ASN A N 1
ATOM 1390 C CA . ASN A 1 189 ? 2.123 -4.591 13.157 1.00 66.69 189 ASN A CA 1
ATOM 1391 C C . ASN A 1 189 ? 0.886 -5.511 13.000 1.00 66.69 189 ASN A C 1
ATOM 1393 O O . ASN A 1 189 ? 1.009 -6.726 13.138 1.00 66.69 189 ASN A O 1
ATOM 1397 N N . GLY A 1 190 ? -0.289 -4.965 12.681 1.00 58.22 190 GLY A N 1
ATOM 1398 C CA . GLY A 1 190 ? -1.316 -5.740 11.983 1.00 58.22 190 GLY A CA 1
ATOM 1399 C C . GLY A 1 190 ? -2.721 -5.742 12.567 1.00 58.22 190 GLY A C 1
ATOM 1400 O O . GLY A 1 190 ? -3.595 -6.263 11.890 1.00 58.22 190 GLY A O 1
ATOM 1401 N N . ASN A 1 191 ? -2.997 -5.141 13.731 1.00 65.06 191 ASN A N 1
ATOM 1402 C CA . ASN A 1 191 ? -4.366 -5.082 14.259 1.00 65.06 191 ASN A CA 1
ATOM 1403 C C . ASN A 1 191 ? -4.756 -3.670 14.700 1.00 65.06 191 ASN A C 1
ATOM 1405 O O . ASN A 1 191 ? -4.041 -3.027 15.468 1.00 65.06 191 ASN A O 1
ATOM 1409 N N . ILE A 1 192 ? -5.940 -3.226 14.272 1.00 71.06 192 ILE A N 1
ATOM 1410 C CA . ILE A 1 192 ? -6.650 -2.121 14.918 1.00 71.06 192 ILE A CA 1
ATOM 1411 C C . ILE A 1 192 ? -7.165 -2.674 16.252 1.00 71.06 192 ILE A C 1
ATOM 1413 O O . ILE A 1 192 ? -8.188 -3.356 16.297 1.00 71.06 192 ILE A O 1
ATOM 1417 N N . ASP A 1 193 ? -6.416 -2.446 17.332 1.00 67.56 193 ASP A N 1
ATOM 1418 C CA . ASP A 1 193 ? -6.806 -2.896 18.667 1.00 67.56 193 ASP A CA 1
ATOM 1419 C C . ASP A 1 193 ? -7.944 -2.024 19.222 1.00 67.56 193 ASP A C 1
ATOM 1421 O O . ASP A 1 193 ? -7.752 -0.879 19.638 1.00 67.56 193 ASP A O 1
ATOM 1425 N N . LEU A 1 194 ? -9.155 -2.582 19.216 1.00 70.56 194 LEU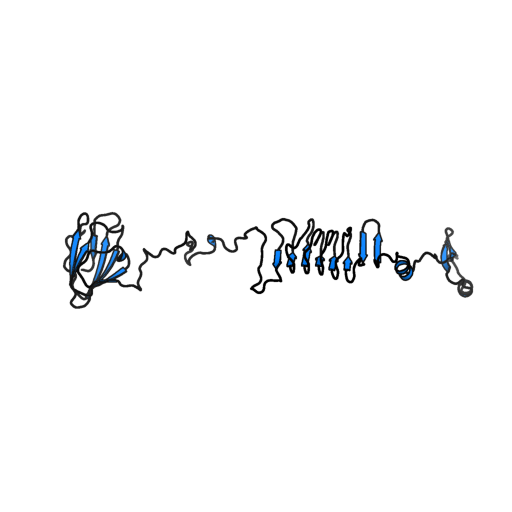 A N 1
ATOM 1426 C CA . LEU A 1 194 ? -10.360 -1.974 19.785 1.00 70.56 194 LEU A CA 1
ATOM 1427 C C . LEU A 1 194 ? -10.730 -2.569 21.153 1.00 70.56 194 LEU A C 1
ATOM 1429 O O . LEU A 1 194 ? -11.788 -2.243 21.686 1.00 70.56 194 LEU A O 1
ATOM 1433 N N . SER A 1 195 ? -9.883 -3.422 21.742 1.00 68.06 195 SER A N 1
ATOM 1434 C CA . SER A 1 195 ? -10.211 -4.194 22.953 1.00 68.06 195 SER A CA 1
ATOM 1435 C C . SER A 1 195 ? -10.531 -3.339 24.186 1.00 68.06 195 SER A C 1
ATOM 1437 O O . SER A 1 195 ? -11.274 -3.784 25.057 1.00 68.06 195 SER A O 1
ATOM 1439 N N . ASN A 1 196 ? -10.032 -2.100 24.238 1.00 63.66 196 ASN A N 1
ATOM 1440 C CA . ASN A 1 196 ? -10.266 -1.144 25.330 1.00 63.66 196 ASN A CA 1
ATOM 1441 C C . ASN A 1 196 ? -11.232 -0.005 24.954 1.00 63.66 196 ASN A C 1
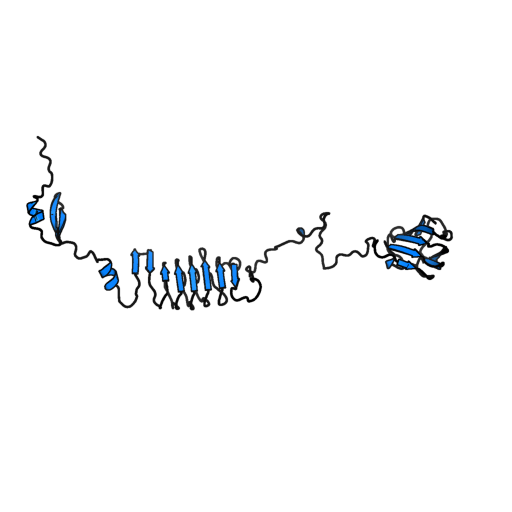ATOM 1443 O O . ASN A 1 196 ? -11.302 1.012 25.649 1.00 63.66 196 ASN A O 1
ATOM 1447 N N . LYS A 1 197 ? -11.937 -0.115 23.823 1.00 70.31 197 LYS A N 1
ATOM 1448 C CA . LYS A 1 197 ? -12.943 0.870 23.406 1.00 70.31 197 LYS A CA 1
ATOM 1449 C C . LYS A 1 197 ? -14.339 0.395 23.800 1.00 70.31 197 LYS A C 1
ATOM 1451 O O . LYS A 1 197 ? -14.618 -0.799 23.832 1.00 70.31 197 LYS A O 1
ATOM 1456 N N . GLN A 1 198 ? -15.212 1.352 24.114 1.00 61.53 198 GLN A N 1
ATOM 1457 C CA . GLN A 1 198 ? -16.598 1.066 24.465 1.00 61.53 198 GLN A CA 1
ATOM 1458 C C . GLN A 1 198 ? -17.322 0.469 23.255 1.00 61.53 198 GLN A C 1
ATOM 1460 O O . GLN A 1 198 ? -17.496 1.132 22.234 1.00 61.53 198 GLN A O 1
ATOM 1465 N N . ASP A 1 199 ? -17.747 -0.782 23.383 1.00 71.56 199 ASP A N 1
ATOM 1466 C CA . ASP A 1 199 ? -18.557 -1.476 22.387 1.00 71.56 199 ASP A CA 1
ATOM 1467 C C . ASP A 1 199 ? -20.034 -1.273 22.741 1.00 71.56 199 ASP A C 1
ATOM 1469 O O . ASP A 1 199 ? -20.601 -1.995 23.559 1.00 71.56 199 ASP A O 1
ATOM 1473 N N . ILE A 1 200 ? -20.630 -0.217 22.182 1.00 66.94 200 ILE A N 1
ATOM 1474 C CA . ILE A 1 200 ? -22.029 0.163 22.444 1.00 66.94 200 ILE A CA 1
ATOM 1475 C C . ILE A 1 200 ? -23.001 -0.802 21.740 1.00 66.94 200 ILE A C 1
ATOM 1477 O O . ILE A 1 200 ? -24.156 -0.914 22.147 1.00 66.94 200 ILE A O 1
ATOM 1481 N N . ALA A 1 201 ? -22.543 -1.515 20.705 1.00 69.06 201 ALA A N 1
ATOM 1482 C CA . ALA A 1 201 ? -23.376 -2.432 19.935 1.00 69.06 201 ALA A CA 1
ATOM 1483 C C . ALA A 1 201 ? -23.573 -3.779 20.646 1.00 69.06 201 ALA A C 1
ATOM 1485 O O . ALA A 1 201 ? -24.660 -4.347 20.571 1.00 69.06 201 ALA A O 1
ATOM 1486 N N . ASN A 1 202 ? -22.563 -4.267 21.374 1.00 76.31 202 ASN A N 1
ATOM 1487 C CA . ASN A 1 202 ? -22.627 -5.566 22.044 1.00 76.31 202 ASN A CA 1
ATOM 1488 C C . ASN A 1 202 ? -22.767 -5.414 23.564 1.00 76.31 202 ASN A C 1
ATOM 1490 O O . ASN A 1 202 ? -21.778 -5.384 24.306 1.00 76.31 202 ASN A O 1
ATOM 1494 N N . GLN A 1 203 ? -24.018 -5.349 24.024 1.00 86.38 203 GLN A N 1
ATOM 1495 C CA . GLN A 1 203 ? -24.359 -5.488 25.441 1.00 86.38 203 GLN A CA 1
ATOM 1496 C C . GLN A 1 203 ? -24.072 -6.919 25.912 1.00 86.38 203 GLN A C 1
ATOM 1498 O O . GLN A 1 203 ? -24.179 -7.872 25.139 1.00 86.38 203 GLN A O 1
ATOM 1503 N N . LEU A 1 204 ? -23.704 -7.074 27.182 1.00 92.69 204 LEU A N 1
ATOM 1504 C CA . LEU A 1 204 ? -23.470 -8.382 27.788 1.00 92.69 204 LEU A CA 1
ATOM 1505 C C . LEU A 1 204 ? -24.617 -8.718 28.736 1.00 92.69 204 LEU A C 1
ATOM 1507 O O . LEU A 1 204 ? -24.852 -7.986 29.692 1.00 92.69 204 LEU A O 1
ATOM 1511 N N . GLU A 1 205 ? -25.313 -9.824 28.494 1.00 95.75 205 GLU A N 1
ATOM 1512 C CA . GLU A 1 205 ? -26.403 -10.272 29.360 1.00 95.75 205 GLU A CA 1
ATOM 1513 C C . GLU A 1 205 ? -25.905 -11.182 30.487 1.00 95.75 205 GLU A C 1
ATOM 1515 O O . GLU A 1 205 ? -25.074 -12.070 30.285 1.00 95.75 205 GLU A O 1
ATOM 1520 N N . VAL A 1 206 ? -26.444 -10.976 31.688 1.00 97.75 206 VAL A N 1
ATOM 1521 C CA . VAL A 1 206 ? -26.132 -11.762 32.884 1.00 97.75 206 VAL A CA 1
ATOM 1522 C C . VAL A 1 206 ? -27.420 -12.279 33.508 1.00 97.75 206 VAL A C 1
ATOM 1524 O O . VAL A 1 206 ? -28.190 -11.516 34.091 1.00 97.75 206 VAL A O 1
ATOM 1527 N N . GLY A 1 207 ? -27.622 -13.594 33.413 1.00 97.44 207 GLY A N 1
ATOM 1528 C CA . GLY A 1 207 ? -28.783 -14.291 33.979 1.00 97.44 207 GLY A CA 1
ATOM 1529 C C . GLY A 1 207 ? -28.475 -15.164 35.199 1.00 97.44 207 GLY A C 1
ATOM 1530 O O . GLY A 1 207 ? -29.376 -15.788 35.749 1.00 97.44 207 GLY A O 1
ATOM 1531 N N . THR A 1 208 ? -27.215 -15.254 35.632 1.00 98.12 208 THR A N 1
ATOM 1532 C CA . THR A 1 208 ? -26.804 -16.135 36.736 1.00 98.12 208 THR A CA 1
ATOM 1533 C C . THR A 1 208 ? -25.735 -15.490 37.605 1.00 98.12 208 THR A C 1
ATOM 1535 O O . THR A 1 208 ? -24.948 -14.667 37.136 1.00 98.12 208 THR A O 1
ATOM 1538 N N . SER A 1 209 ? -25.666 -15.912 38.869 1.00 98.62 209 SER A N 1
ATOM 1539 C CA . SER A 1 209 ? -24.586 -15.526 39.781 1.00 98.62 209 SER A CA 1
ATOM 1540 C C . SER A 1 209 ? -23.228 -15.935 39.214 1.00 98.62 209 SER A C 1
ATOM 1542 O O . SER A 1 209 ? -23.050 -17.085 38.813 1.00 98.62 209 SER A O 1
ATOM 1544 N N . GLN A 1 210 ? -22.277 -15.004 39.174 1.00 98.50 210 GLN A N 1
ATOM 1545 C CA . GLN A 1 210 ? -20.947 -15.241 38.612 1.00 98.50 210 GLN A CA 1
ATOM 1546 C C . GLN A 1 210 ? -19.921 -14.211 39.092 1.00 98.50 210 GLN A C 1
ATOM 1548 O O . GLN A 1 210 ? -20.248 -13.218 39.749 1.00 98.50 210 GLN A O 1
ATOM 1553 N N . THR A 1 211 ? -18.659 -14.452 38.751 1.00 98.38 211 THR A N 1
ATOM 1554 C CA . THR A 1 211 ? -17.587 -13.474 38.921 1.00 98.38 211 THR A CA 1
ATOM 1555 C C . THR A 1 211 ? -17.549 -12.500 37.747 1.00 98.38 211 THR A C 1
ATOM 1557 O O . THR A 1 211 ? -17.797 -12.884 36.601 1.00 98.38 211 THR A O 1
ATOM 1560 N N . ILE A 1 212 ? -17.208 -11.240 38.025 1.00 98.31 212 ILE A N 1
ATOM 1561 C CA . ILE A 1 212 ? -16.987 -10.229 36.982 1.00 98.31 212 ILE A CA 1
ATOM 1562 C C . ILE A 1 212 ? -15.852 -10.699 36.067 1.00 98.31 212 ILE A C 1
ATOM 1564 O O . ILE A 1 212 ? -14.757 -11.012 36.537 1.00 98.31 212 ILE A O 1
ATOM 1568 N N . GLN A 1 213 ? -16.116 -10.724 34.763 1.00 95.88 213 GLN A N 1
ATOM 1569 C CA . GLN A 1 213 ? -15.155 -11.138 33.745 1.00 95.88 213 GLN A CA 1
ATOM 1570 C C . GLN A 1 213 ? -14.424 -9.921 33.161 1.00 95.88 213 GLN A C 1
ATOM 1572 O O . GLN A 1 213 ? -14.969 -8.818 33.088 1.00 95.88 213 GLN A O 1
ATOM 1577 N N . SER A 1 214 ? -13.185 -10.112 32.700 1.00 92.12 214 SER A N 1
ATOM 1578 C CA . SER A 1 214 ? -12.386 -9.034 32.096 1.00 92.12 214 SER A CA 1
ATOM 1579 C C . SER A 1 214 ? -13.038 -8.438 30.843 1.00 92.12 214 SER A C 1
ATOM 1581 O O . SER A 1 214 ? -12.883 -7.248 30.582 1.00 92.12 214 SER A O 1
ATOM 1583 N N . ASN A 1 215 ? -13.822 -9.230 30.105 1.00 91.44 215 ASN A N 1
ATOM 1584 C CA . ASN A 1 215 ? -14.536 -8.788 28.908 1.00 91.44 215 ASN A CA 1
ATOM 1585 C C . ASN A 1 215 ? -15.730 -7.858 29.193 1.00 91.44 215 ASN A C 1
ATOM 1587 O O . ASN A 1 215 ? -16.330 -7.369 28.240 1.00 91.44 215 ASN A O 1
ATOM 1591 N N . TRP A 1 216 ? -16.081 -7.591 30.458 1.00 94.19 216 TRP A N 1
ATOM 1592 C CA . TRP A 1 216 ? -17.090 -6.576 30.793 1.00 94.19 216 TRP A CA 1
ATOM 1593 C C . TRP A 1 216 ? -16.513 -5.158 30.717 1.00 94.19 216 TRP A C 1
ATOM 1595 O O . TRP A 1 216 ? -17.277 -4.195 30.689 1.00 94.19 216 TRP A O 1
ATOM 1605 N N . HIS A 1 217 ? -15.181 -5.010 30.682 1.00 92.69 217 HIS A N 1
ATOM 1606 C CA . HIS A 1 217 ? -14.532 -3.705 30.647 1.00 92.69 217 HIS A CA 1
ATOM 1607 C C . HIS A 1 217 ? -15.029 -2.861 29.468 1.00 92.69 217 HIS A C 1
ATOM 1609 O O . HIS A 1 217 ? -14.967 -3.285 28.318 1.00 92.69 217 HIS A O 1
ATOM 1615 N N . GLY A 1 218 ? -15.527 -1.661 29.760 1.00 90.31 218 GLY A N 1
ATOM 1616 C CA . GLY A 1 218 ? -16.037 -0.735 28.759 1.00 90.31 218 GLY A CA 1
ATOM 1617 C C . GLY A 1 218 ? -17.353 -1.178 28.119 1.00 90.31 218 GLY A C 1
ATOM 1618 O O . GLY A 1 218 ? -17.744 -0.587 27.121 1.00 90.31 218 GLY A O 1
ATOM 1619 N N . LYS A 1 219 ? -18.047 -2.193 28.649 1.00 90.50 219 LYS A N 1
ATOM 1620 C CA . LYS A 1 219 ? -19.346 -2.640 28.125 1.00 90.50 219 LYS A CA 1
ATOM 1621 C C . LYS A 1 219 ? -20.514 -2.158 28.981 1.00 90.50 219 LYS A C 1
ATOM 1623 O O . LYS A 1 219 ? -20.354 -1.764 30.139 1.00 90.50 219 LYS A O 1
ATOM 1628 N N . THR A 1 220 ? -21.703 -2.222 28.389 1.00 93.44 220 THR A N 1
ATOM 1629 C CA . THR A 1 220 ? -22.968 -2.191 29.126 1.00 93.44 220 THR A CA 1
ATOM 1630 C C . THR A 1 220 ? -23.359 -3.625 29.469 1.00 93.44 220 THR A C 1
ATOM 1632 O O . THR A 1 220 ? -23.454 -4.470 28.578 1.00 93.44 220 THR A O 1
ATOM 1635 N N . VAL A 1 221 ? -23.573 -3.901 30.753 1.00 96.12 221 VAL A N 1
ATOM 1636 C CA . VAL A 1 221 ? -23.954 -5.215 31.276 1.00 96.12 221 VAL A CA 1
ATOM 1637 C C . VAL A 1 221 ? -25.421 -5.179 31.691 1.00 96.12 221 VAL A C 1
ATOM 1639 O O . VAL A 1 221 ? -25.803 -4.411 32.575 1.00 96.12 221 VAL A O 1
ATOM 1642 N N . LEU A 1 222 ? -26.245 -6.001 31.051 1.00 96.75 222 LEU A N 1
ATOM 1643 C CA . LEU A 1 222 ? -27.676 -6.106 31.298 1.00 96.75 222 LEU A CA 1
ATOM 1644 C C . LEU A 1 222 ? -27.968 -7.310 32.197 1.00 96.75 222 LEU A C 1
ATOM 1646 O O . LEU A 1 222 ? -27.762 -8.458 31.809 1.00 96.75 222 LEU A O 1
ATOM 1650 N N . PHE A 1 223 ? -28.471 -7.060 33.401 1.00 98.25 223 PHE A N 1
ATOM 1651 C CA . PHE A 1 223 ? -28.861 -8.110 34.337 1.00 98.25 223 PHE A CA 1
ATOM 1652 C C . PHE A 1 223 ? -30.311 -8.514 34.083 1.00 98.25 223 PHE A C 1
ATOM 1654 O O . PHE A 1 223 ? -31.235 -7.718 34.274 1.00 98.25 223 PHE A O 1
ATOM 1661 N N . THR A 1 224 ? -30.503 -9.763 33.660 1.00 98.00 224 THR A N 1
ATOM 1662 C CA . THR A 1 224 ? -31.800 -10.313 33.241 1.00 98.00 224 THR A CA 1
ATOM 1663 C C . THR A 1 224 ? -32.441 -11.204 34.302 1.00 98.00 224 THR A C 1
ATOM 1665 O O . THR A 1 224 ? -33.603 -11.581 34.180 1.00 98.00 224 THR A O 1
ATOM 1668 N N . THR A 1 225 ? -31.717 -11.545 35.370 1.00 98.50 225 THR A N 1
ATOM 1669 C CA . THR A 1 225 ? -32.227 -12.330 36.504 1.00 98.50 225 THR A CA 1
ATOM 1670 C C . THR A 1 225 ? -31.538 -11.900 37.796 1.00 98.50 225 THR A C 1
ATOM 1672 O O . THR A 1 225 ? -30.373 -11.495 37.786 1.00 98.50 225 THR A O 1
ATOM 1675 N N . SER A 1 226 ? -32.261 -11.978 38.919 1.00 98.56 226 SER A N 1
ATOM 1676 C CA . SER A 1 226 ? -31.698 -11.679 40.240 1.00 98.56 226 SER A CA 1
ATOM 1677 C C . SER A 1 226 ? -30.534 -12.618 40.557 1.00 98.56 226 SER A C 1
ATOM 1679 O O . SER A 1 226 ? -30.670 -13.837 40.455 1.00 98.56 226 SER A O 1
ATOM 1681 N N . CYS A 1 227 ? -29.383 -12.063 40.927 1.00 98.44 227 CYS A N 1
ATOM 1682 C CA . CYS A 1 227 ? -28.152 -12.834 41.082 1.00 98.44 227 CYS A CA 1
ATOM 1683 C C . CYS A 1 227 ? -27.161 -12.186 42.056 1.00 98.44 227 CYS A C 1
ATOM 1685 O O . CYS A 1 227 ? -27.307 -11.030 42.457 1.00 98.44 227 CYS A O 1
ATOM 1687 N N . THR A 1 228 ? -26.130 -12.952 42.415 1.00 98.62 228 THR A N 1
ATOM 1688 C CA . THR A 1 228 ? -24.977 -12.464 43.175 1.00 98.62 228 THR A CA 1
ATOM 1689 C C . THR A 1 228 ? -23.782 -12.303 42.249 1.00 98.62 228 THR A C 1
ATOM 1691 O O . THR A 1 228 ? -23.315 -13.276 41.653 1.00 98.62 228 THR A O 1
ATOM 1694 N N . ILE A 1 229 ? -23.252 -11.086 42.161 1.00 98.62 229 ILE A N 1
ATOM 1695 C CA . ILE A 1 229 ? -22.068 -10.767 41.366 1.00 98.62 229 ILE A CA 1
ATOM 1696 C C . ILE A 1 229 ? -20.872 -10.583 42.281 1.00 98.62 229 ILE A C 1
ATOM 1698 O O . ILE A 1 229 ? -20.888 -9.774 43.208 1.00 98.62 229 ILE A O 1
ATOM 1702 N N . THR A 1 230 ? -19.822 -11.353 42.007 1.00 98.62 230 THR A N 1
ATOM 1703 C CA . THR A 1 230 ? -18.600 -11.347 42.809 1.00 98.62 230 THR A CA 1
ATOM 1704 C C . THR A 1 230 ? -17.482 -10.620 42.076 1.00 98.62 230 THR A C 1
ATOM 1706 O O . THR A 1 230 ? -17.081 -11.008 40.979 1.00 98.62 230 THR A O 1
ATOM 1709 N N . VAL A 1 231 ? -16.929 -9.583 42.698 1.00 98.44 231 VAL A N 1
ATOM 1710 C CA . VAL A 1 231 ? -15.683 -8.961 42.243 1.00 98.44 231 VAL A CA 1
ATOM 1711 C C . VAL A 1 231 ? -14.532 -9.952 42.476 1.00 98.44 231 VAL A C 1
ATOM 1713 O O . VAL A 1 231 ? -14.316 -10.347 43.628 1.00 98.44 231 VAL A O 1
ATOM 1716 N N . PRO A 1 232 ? -13.797 -10.378 41.432 1.00 98.25 232 PRO A N 1
ATOM 1717 C CA . PRO A 1 232 ? -12.706 -11.341 41.578 1.00 98.25 232 PRO A CA 1
ATOM 1718 C C . PRO A 1 232 ? -11.489 -10.722 42.284 1.00 98.25 232 PRO A C 1
ATOM 1720 O O . PRO A 1 232 ? -11.374 -9.504 42.414 1.00 98.25 232 PRO A O 1
ATOM 1723 N N . ALA A 1 233 ? -10.531 -11.557 42.693 1.00 97.12 233 ALA A N 1
ATOM 1724 C CA . ALA A 1 233 ? -9.277 -11.107 43.312 1.00 97.12 233 ALA A CA 1
ATOM 1725 C C . ALA A 1 233 ? -8.387 -10.269 42.365 1.00 97.12 233 ALA A C 1
ATOM 1727 O O . ALA A 1 233 ? -7.518 -9.530 42.815 1.00 97.12 233 ALA A O 1
ATOM 1728 N N . SER A 1 234 ? -8.609 -10.340 41.050 1.00 95.81 234 SER A N 1
ATOM 1729 C CA . SER A 1 234 ? -7.853 -9.582 40.051 1.00 95.81 234 SER A CA 1
ATOM 1730 C C . SER A 1 234 ? -8.773 -8.983 38.994 1.00 95.81 234 SER A C 1
ATOM 1732 O O . SER A 1 234 ? -9.572 -9.696 38.392 1.00 95.81 234 SER A O 1
ATOM 1734 N N . LEU A 1 235 ? -8.605 -7.691 38.722 1.00 95.81 235 LEU A N 1
ATOM 1735 C CA . LEU A 1 235 ? -9.244 -6.979 37.616 1.00 95.81 235 LEU A CA 1
ATOM 1736 C C . LEU A 1 235 ? -8.209 -6.082 36.917 1.00 95.81 235 LEU A C 1
ATOM 1738 O O . LEU A 1 235 ? -7.287 -5.598 37.590 1.00 95.81 235 LEU A O 1
ATOM 1742 N N . PRO A 1 236 ? -8.374 -5.800 35.609 1.00 94.38 236 PRO A N 1
ATOM 1743 C CA . PRO A 1 236 ? -7.554 -4.829 34.888 1.00 94.38 236 PRO A CA 1
ATOM 1744 C C . PRO A 1 236 ? -7.430 -3.479 35.613 1.00 94.38 236 PRO A C 1
ATOM 1746 O O . PRO A 1 236 ? -8.257 -3.100 36.452 1.00 94.38 236 PRO A O 1
ATOM 1749 N N . GLN A 1 237 ? -6.359 -2.738 35.330 1.00 93.75 237 GLN A N 1
ATOM 1750 C CA . GLN A 1 237 ? -6.226 -1.375 35.845 1.00 93.75 237 GLN A CA 1
ATOM 1751 C C . GLN A 1 237 ? -7.319 -0.485 35.247 1.00 93.75 237 GLN A C 1
ATOM 1753 O O . GLN A 1 237 ? -7.644 -0.621 34.073 1.00 93.75 237 GLN A O 1
ATOM 1758 N N . SER A 1 238 ? -7.890 0.410 36.059 1.00 93.94 238 SER A N 1
ATOM 1759 C CA . SER A 1 238 ? -8.964 1.321 35.622 1.00 93.94 238 SER A CA 1
ATOM 1760 C C . SER A 1 238 ? -10.193 0.615 35.023 1.00 93.94 238 SER A C 1
ATOM 1762 O O . SER A 1 238 ? -10.873 1.165 34.159 1.00 93.94 238 SER A O 1
ATOM 1764 N N . PHE A 1 239 ? -10.489 -0.606 35.478 1.00 95.19 239 PHE A N 1
ATOM 1765 C CA . PHE A 1 239 ? -11.627 -1.381 34.994 1.00 95.19 239 PHE A CA 1
ATOM 1766 C C . PHE A 1 239 ? -12.959 -0.686 35.312 1.00 95.19 239 PHE A C 1
ATOM 1768 O O . PHE A 1 239 ? -13.242 -0.381 36.468 1.00 95.19 239 PHE A O 1
ATOM 1775 N N . ILE A 1 240 ? -13.785 -0.477 34.293 1.00 95.81 240 ILE A N 1
ATOM 1776 C CA . ILE A 1 240 ? -15.113 0.139 34.385 1.00 95.81 240 ILE A CA 1
ATOM 1777 C C . ILE A 1 240 ? -16.131 -0.627 33.540 1.00 95.81 240 ILE A C 1
ATOM 1779 O O . ILE A 1 240 ? -15.767 -1.111 32.469 1.00 95.81 240 ILE A O 1
ATOM 1783 N N . PHE A 1 241 ? -17.383 -0.700 33.990 1.00 95.56 241 PHE A N 1
ATOM 1784 C CA . PHE A 1 241 ? -18.546 -1.032 33.158 1.00 95.56 241 PHE A CA 1
ATOM 1785 C C . PHE A 1 241 ? -19.798 -0.315 33.681 1.00 95.56 241 PHE A C 1
ATOM 1787 O O . PHE A 1 241 ? -19.854 0.084 34.849 1.00 95.56 241 PHE A O 1
ATOM 1794 N N . ASN A 1 242 ? -20.804 -0.172 32.818 1.00 95.75 242 ASN A N 1
ATOM 1795 C CA . ASN A 1 242 ? -22.126 0.317 33.212 1.00 95.75 242 ASN A CA 1
ATOM 1796 C C . ASN A 1 242 ? -23.089 -0.862 33.314 1.00 95.75 242 ASN A C 1
ATOM 1798 O O . ASN A 1 242 ? -23.140 -1.690 32.408 1.00 95.75 242 ASN A O 1
ATOM 1802 N N . GLY A 1 243 ? -23.831 -0.955 34.409 1.00 96.69 243 GLY A N 1
ATOM 1803 C CA . GLY A 1 243 ? -24.816 -2.003 34.636 1.00 96.69 243 GLY A CA 1
ATOM 1804 C C . GLY A 1 243 ? -26.244 -1.482 34.524 1.00 96.69 243 GLY A C 1
ATOM 1805 O O . GLY A 1 243 ? -26.514 -0.338 34.887 1.00 96.69 243 GLY A O 1
ATOM 1806 N N . ILE A 1 244 ? -27.150 -2.328 34.035 1.00 96.94 244 ILE A N 1
ATOM 1807 C CA . ILE A 1 244 ? -28.592 -2.066 33.970 1.00 96.94 244 ILE A CA 1
ATOM 1808 C C . ILE A 1 244 ? -29.334 -3.265 34.559 1.00 96.94 244 ILE A C 1
ATOM 1810 O O . ILE A 1 244 ? -29.099 -4.395 34.133 1.00 96.94 244 ILE A O 1
ATOM 1814 N N . THR A 1 245 ? -30.241 -3.046 35.510 1.00 98.31 245 THR A N 1
ATOM 1815 C CA . THR A 1 245 ? -31.130 -4.100 36.032 1.00 98.31 245 THR A CA 1
ATOM 1816 C C . THR A 1 245 ? -32.503 -4.033 35.367 1.00 98.31 245 THR A C 1
ATOM 1818 O O . THR A 1 245 ? -33.130 -2.975 35.296 1.00 98.31 245 THR A O 1
ATOM 1821 N N . LEU A 1 246 ? -33.000 -5.168 34.871 1.00 98.00 246 LEU A N 1
ATOM 1822 C CA . LEU A 1 246 ? -34.355 -5.261 34.320 1.00 98.00 246 LEU A CA 1
ATOM 1823 C C . LEU A 1 246 ? -35.440 -5.270 35.418 1.00 98.00 246 LEU A C 1
ATOM 1825 O O . LEU A 1 246 ? -35.124 -5.419 36.601 1.00 98.00 246 LEU A O 1
ATOM 1829 N N . PRO A 1 247 ? -36.729 -5.105 35.058 1.00 98.38 247 PRO A N 1
ATOM 1830 C CA . PRO A 1 247 ? -37.825 -5.250 36.009 1.00 98.38 247 PRO A CA 1
ATOM 1831 C C . PRO A 1 247 ? -37.795 -6.602 36.743 1.00 98.38 247 PRO A C 1
ATOM 1833 O O . PRO A 1 247 ? -37.589 -7.643 36.123 1.00 98.38 247 PRO A O 1
ATOM 1836 N N . GLY A 1 248 ? -38.005 -6.589 38.058 1.00 97.62 248 GLY A N 1
ATOM 1837 C CA . GLY A 1 248 ? -37.948 -7.763 38.937 1.00 97.62 248 GLY A CA 1
ATOM 1838 C C . GLY A 1 248 ? -36.538 -8.297 39.241 1.00 97.62 248 GLY A C 1
ATOM 1839 O O . GLY A 1 248 ? -36.413 -9.321 39.917 1.00 97.62 248 GLY A O 1
ATOM 1840 N N . VAL A 1 249 ? -35.477 -7.635 38.765 1.00 98.62 249 VAL A N 1
ATOM 1841 C CA . VAL A 1 249 ? -34.083 -8.071 38.948 1.00 98.62 249 VAL A CA 1
ATOM 1842 C C . VAL A 1 249 ? -33.396 -7.292 40.062 1.00 98.62 249 VAL A C 1
ATOM 1844 O O . VAL A 1 249 ? -33.284 -6.075 39.992 1.00 98.62 249 VAL A O 1
ATOM 1847 N N . ASN A 1 250 ? -32.859 -8.006 41.050 1.00 98.25 250 ASN A N 1
ATOM 1848 C CA . ASN A 1 250 ? -32.020 -7.452 42.108 1.00 98.25 250 ASN A CA 1
ATOM 1849 C C . ASN A 1 250 ? -30.614 -8.059 42.040 1.00 98.25 250 ASN A C 1
ATOM 1851 O O . ASN A 1 250 ? -30.465 -9.279 41.936 1.00 98.25 250 ASN A O 1
ATOM 1855 N N . VAL A 1 251 ? -29.580 -7.224 42.137 1.00 98.69 251 VAL A N 1
ATOM 1856 C CA . VAL A 1 251 ? -28.180 -7.669 42.108 1.00 98.69 251 VAL A CA 1
ATOM 1857 C C . VAL A 1 251 ? -27.553 -7.501 43.485 1.00 98.69 251 VAL A C 1
ATOM 1859 O O . VAL A 1 251 ? -27.473 -6.398 44.026 1.00 98.69 251 VAL A O 1
ATOM 1862 N N . THR A 1 252 ? -27.097 -8.615 44.052 1.00 98.56 252 THR A N 1
ATOM 1863 C CA . THR A 1 252 ? -26.336 -8.643 45.306 1.00 98.56 252 THR A CA 1
ATOM 1864 C C . THR A 1 252 ? -24.845 -8.662 45.001 1.00 98.56 252 THR A C 1
ATOM 1866 O O . THR A 1 252 ? -24.397 -9.371 44.101 1.00 98.56 252 THR A O 1
ATOM 1869 N N . TRP A 1 253 ? -24.057 -7.915 45.767 1.00 98.44 253 TRP A N 1
ATOM 1870 C CA . TRP A 1 253 ? -22.634 -7.740 45.500 1.00 98.44 253 TRP A CA 1
ATOM 1871 C C . TRP A 1 253 ? -21.771 -8.458 46.527 1.00 98.44 253 TRP A C 1
ATOM 1873 O O . TRP A 1 253 ? -21.935 -8.291 47.734 1.00 98.44 253 TRP A O 1
ATOM 1883 N N . ALA A 1 254 ? -20.804 -9.219 46.030 1.00 98.31 254 ALA A N 1
ATOM 1884 C CA . ALA A 1 254 ? -19.737 -9.817 46.816 1.00 98.31 254 ALA A CA 1
ATOM 1885 C C . ALA A 1 254 ? -18.381 -9.338 46.290 1.00 98.31 254 ALA A C 1
ATOM 1887 O O . ALA A 1 254 ? -18.245 -8.936 45.134 1.00 98.31 254 ALA A O 1
ATOM 1888 N N . ILE A 1 255 ? -17.356 -9.376 47.135 1.00 98.31 255 ILE A N 1
ATOM 1889 C CA . ILE A 1 255 ? -16.007 -8.937 46.777 1.00 98.31 255 ILE A CA 1
ATOM 1890 C C . ILE A 1 255 ? -14.982 -9.901 47.354 1.00 98.31 255 ILE A C 1
ATOM 1892 O O . ILE A 1 255 ? -15.096 -10.325 48.502 1.00 98.31 255 ILE A O 1
ATOM 1896 N N . THR A 1 256 ? -14.000 -10.275 46.540 1.00 98.44 256 THR A N 1
ATOM 1897 C CA . THR A 1 256 ? -12.889 -11.132 46.961 1.00 98.44 256 THR A CA 1
ATOM 1898 C C . THR A 1 256 ? -11.649 -10.281 47.216 1.00 98.44 256 THR A C 1
ATOM 1900 O O . THR A 1 256 ? -11.297 -9.421 46.404 1.00 98.44 256 THR A O 1
ATOM 1903 N N . ALA A 1 257 ? -10.970 -10.537 48.338 1.00 96.94 257 ALA A N 1
ATOM 1904 C CA . ALA A 1 257 ? -9.685 -9.919 48.648 1.00 96.94 257 ALA A CA 1
ATOM 1905 C C . ALA A 1 257 ? -8.672 -10.165 47.503 1.00 96.94 257 ALA A C 1
ATOM 1907 O O . ALA A 1 257 ? -8.695 -11.232 46.889 1.00 96.94 257 ALA A O 1
ATOM 1908 N N . PRO A 1 258 ? -7.784 -9.206 47.192 1.00 97.25 258 PRO A N 1
ATOM 1909 C CA . PRO A 1 258 ? -7.450 -8.024 47.981 1.00 97.25 258 PRO A CA 1
ATOM 1910 C C . PRO A 1 258 ? -8.361 -6.809 47.746 1.00 97.25 258 PRO A C 1
ATOM 1912 O O . PRO A 1 258 ? -8.124 -5.772 48.363 1.00 97.25 258 PRO A O 1
ATOM 1915 N N . HIS A 1 259 ? -9.374 -6.901 46.877 1.00 98.38 259 HIS A N 1
ATOM 1916 C CA . HIS A 1 259 ? -10.253 -5.770 46.596 1.00 98.38 259 HIS A CA 1
ATOM 1917 C C . HIS A 1 259 ? -11.137 -5.401 47.792 1.00 98.38 259 HIS A C 1
ATOM 1919 O O . HIS A 1 259 ? -11.560 -6.258 48.570 1.00 98.38 259 HIS A O 1
ATOM 1925 N N . THR A 1 260 ? -11.440 -4.109 47.915 1.00 98.00 260 THR A N 1
ATOM 1926 C CA . THR A 1 260 ? -12.328 -3.559 48.942 1.00 98.00 260 THR A CA 1
ATOM 1927 C C . THR A 1 260 ? -13.263 -2.511 48.348 1.00 98.00 260 THR A C 1
ATOM 1929 O O . THR A 1 260 ? -12.916 -1.796 47.403 1.00 98.00 260 THR A O 1
ATOM 1932 N N . TRP A 1 261 ? -14.466 -2.401 48.909 1.00 98.25 261 TRP A N 1
ATOM 1933 C CA . TRP A 1 261 ? -15.403 -1.345 48.541 1.00 98.25 261 TRP A CA 1
ATOM 1934 C C . TRP A 1 261 ? -14.959 -0.011 49.139 1.00 98.25 261 TRP A C 1
ATOM 1936 O O . TRP A 1 261 ? -14.782 0.101 50.351 1.00 98.25 261 TRP A O 1
ATOM 1946 N N . LEU A 1 262 ? -14.795 1.010 48.297 1.00 97.44 262 LEU A N 1
ATOM 1947 C CA . LEU A 1 262 ? -14.275 2.311 48.723 1.00 97.44 262 LEU A CA 1
ATOM 1948 C C . LEU A 1 262 ? -15.212 3.036 49.702 1.00 97.44 262 LEU A C 1
ATOM 1950 O O . LEU A 1 262 ? -14.736 3.750 50.578 1.00 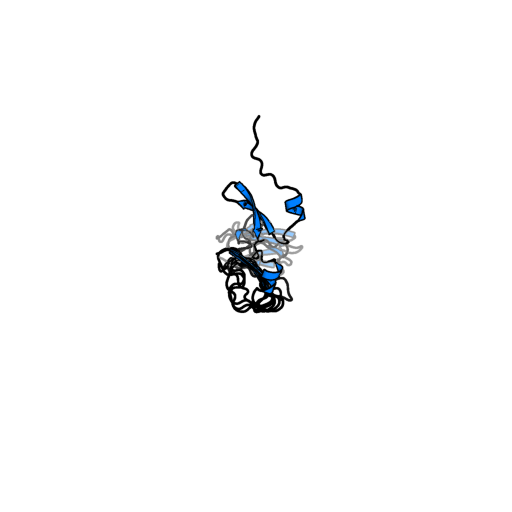97.44 262 LEU A O 1
ATOM 1954 N N . PHE A 1 263 ? -16.525 2.846 49.562 1.00 95.56 263 PHE A N 1
ATOM 1955 C CA . PHE A 1 263 ? -17.550 3.514 50.373 1.00 95.56 263 PHE A CA 1
ATOM 1956 C C . PHE A 1 263 ? -18.309 2.544 51.292 1.00 95.56 263 PHE A C 1
ATOM 1958 O O . PHE A 1 263 ? -19.451 2.798 51.660 1.00 95.56 263 PHE A O 1
ATOM 1965 N N . 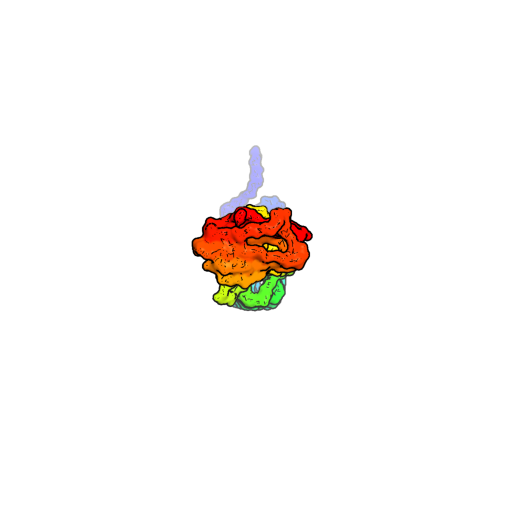GLY A 1 264 ? -17.667 1.434 51.670 1.00 95.81 264 GLY A N 1
ATOM 1966 C CA . GLY A 1 264 ? -18.298 0.355 52.431 1.00 95.81 264 GLY A CA 1
ATOM 1967 C C . GLY A 1 264 ? -19.098 -0.604 51.548 1.00 95.81 264 GLY A C 1
ATOM 1968 O O . GLY A 1 264 ? -19.216 -0.405 50.340 1.00 95.81 264 GLY A O 1
ATOM 1969 N N . THR A 1 265 ? -19.599 -1.688 52.143 1.00 95.69 265 THR A N 1
ATOM 1970 C CA . THR A 1 265 ? -20.370 -2.704 51.415 1.00 95.69 265 THR A CA 1
ATOM 1971 C C . THR A 1 265 ? -21.607 -2.066 50.776 1.00 95.69 265 THR A C 1
ATOM 1973 O O . THR A 1 265 ? -22.415 -1.489 51.506 1.00 95.69 265 THR A O 1
ATOM 1976 N N . PRO A 1 266 ? -21.772 -2.150 49.445 1.00 97.12 266 PRO A N 1
ATOM 1977 C CA . PRO A 1 266 ? -22.910 -1.546 48.773 1.00 97.12 266 PRO A CA 1
ATOM 1978 C C . PRO A 1 266 ? -24.214 -2.260 49.141 1.00 97.12 266 PRO A C 1
ATOM 1980 O O . PRO A 1 266 ? -24.226 -3.459 49.433 1.00 97.12 266 PRO A O 1
ATOM 1983 N N . ALA A 1 267 ? -25.319 -1.517 49.087 1.00 96.81 267 ALA A N 1
ATOM 1984 C CA . ALA A 1 267 ? -26.652 -2.098 49.148 1.00 96.81 267 ALA A CA 1
ATOM 1985 C C . ALA A 1 267 ? -26.926 -2.981 47.914 1.00 96.81 267 ALA A C 1
ATOM 1987 O O . ALA A 1 267 ? -26.204 -2.942 46.914 1.00 96.81 267 ALA A O 1
ATOM 1988 N N . VAL A 1 268 ? -27.984 -3.790 47.990 1.00 97.88 268 VAL A N 1
ATOM 1989 C CA . VAL A 1 268 ? -28.496 -4.528 46.828 1.00 97.88 268 VAL A CA 1
ATOM 1990 C C . VAL A 1 268 ? -28.933 -3.522 45.767 1.00 97.88 268 VAL A C 1
ATOM 1992 O O . VAL A 1 268 ? -29.733 -2.637 46.057 1.00 97.88 268 VAL A O 1
ATOM 1995 N N . THR A 1 269 ? -28.447 -3.678 44.537 1.00 98.38 269 THR A N 1
ATOM 1996 C CA . THR A 1 269 ? -28.931 -2.872 43.413 1.00 98.38 269 THR A CA 1
ATOM 1997 C C . THR A 1 269 ? -30.309 -3.376 43.014 1.00 98.38 269 THR A C 1
ATOM 1999 O O . THR A 1 269 ? -30.441 -4.514 42.556 1.00 98.38 269 THR A O 1
ATOM 2002 N N . ALA A 1 270 ? -31.325 -2.540 43.209 1.00 98.06 270 ALA A N 1
ATOM 2003 C CA . ALA A 1 270 ? -32.709 -2.870 42.896 1.00 98.06 270 ALA A CA 1
ATOM 2004 C C . ALA A 1 270 ? -32.977 -2.922 41.379 1.00 98.06 270 ALA A C 1
ATOM 2006 O O . ALA A 1 270 ? -32.120 -2.584 40.560 1.00 98.06 270 ALA A O 1
ATOM 2007 N N . GLU A 1 271 ? -34.187 -3.330 41.003 1.00 98.00 271 GLU A N 1
ATOM 2008 C CA . GLU A 1 271 ? -34.645 -3.347 39.610 1.00 98.00 271 GLU A CA 1
ATOM 2009 C C . GLU A 1 271 ? -34.684 -1.946 38.973 1.00 98.00 271 GLU A C 1
ATOM 2011 O O . GLU A 1 271 ? -34.845 -0.936 39.663 1.00 98.00 271 GLU A O 1
ATOM 2016 N N . LYS A 1 272 ? -34.606 -1.889 37.636 1.00 97.12 272 LYS A N 1
ATOM 2017 C CA . LYS A 1 272 ? -34.737 -0.662 36.823 1.00 97.12 272 LYS A CA 1
ATOM 2018 C C . LYS A 1 272 ? -33.713 0.429 37.162 1.00 97.12 272 LYS A C 1
ATOM 2020 O O . LYS A 1 272 ? -34.007 1.615 37.021 1.00 97.12 272 LYS A O 1
ATOM 2025 N N . GLN A 1 273 ? -32.519 0.038 37.593 1.00 97.75 273 GLN A N 1
ATOM 2026 C CA . GLN A 1 273 ? -31.421 0.952 37.901 1.00 97.75 273 GLN A CA 1
ATOM 2027 C C . GLN A 1 273 ? -30.372 0.956 36.794 1.00 97.75 273 GLN A C 1
ATOM 2029 O O . GLN A 1 273 ? -30.164 -0.049 36.111 1.00 97.75 273 GLN A O 1
ATOM 2034 N N . ILE A 1 274 ? -29.686 2.092 36.661 1.00 97.06 274 ILE A N 1
ATOM 2035 C CA . ILE A 1 274 ? -28.443 2.223 35.901 1.00 97.06 274 ILE A CA 1
ATOM 2036 C C . ILE A 1 274 ? -27.355 2.594 36.896 1.00 97.06 274 ILE A C 1
ATOM 2038 O O . ILE A 1 274 ? -27.481 3.587 37.609 1.00 97.06 274 ILE A O 1
ATOM 2042 N N . PHE A 1 275 ? -26.278 1.822 36.911 1.00 97.75 275 PHE A N 1
ATOM 2043 C CA . PHE A 1 275 ? -25.170 2.029 37.830 1.00 97.75 275 PHE A CA 1
ATOM 2044 C C . PHE A 1 275 ? -23.829 1.930 37.112 1.00 97.75 275 PHE A C 1
ATOM 2046 O O . PHE A 1 275 ? -23.717 1.361 36.023 1.00 97.75 275 PHE A O 1
ATOM 2053 N N . THR A 1 276 ? -22.786 2.447 37.750 1.00 97.75 276 THR A N 1
ATOM 2054 C CA . THR A 1 276 ? -21.413 2.345 37.257 1.00 97.75 276 THR A CA 1
ATOM 2055 C C . THR A 1 276 ? -20.556 1.616 38.276 1.00 97.75 276 THR A C 1
ATOM 2057 O O . THR A 1 276 ? -20.488 1.997 39.447 1.00 97.75 276 THR A O 1
ATOM 2060 N N . PHE A 1 277 ? -19.871 0.576 37.810 1.00 98.31 277 PHE A N 1
ATOM 2061 C CA . PHE A 1 277 ? -18.855 -0.139 38.568 1.00 98.31 277 PHE A CA 1
ATOM 2062 C C . PHE A 1 277 ? -17.471 0.325 38.117 1.00 98.31 277 PHE A C 1
ATOM 2064 O O . PHE A 1 277 ? -17.173 0.263 36.926 1.00 98.31 277 PHE A O 1
ATOM 2071 N N . THR A 1 278 ? -16.605 0.721 39.054 1.00 97.88 278 THR A N 1
ATOM 2072 C CA . THR A 1 278 ? -15.255 1.220 38.742 1.00 97.88 278 THR A CA 1
ATOM 2073 C C . THR A 1 278 ? -14.210 0.686 39.718 1.00 97.88 278 THR A C 1
ATOM 2075 O O . THR A 1 278 ? -14.285 0.939 40.917 1.00 97.88 278 THR A O 1
ATOM 2078 N N . LYS A 1 279 ? -13.153 0.048 39.209 1.00 97.31 279 LYS A N 1
ATOM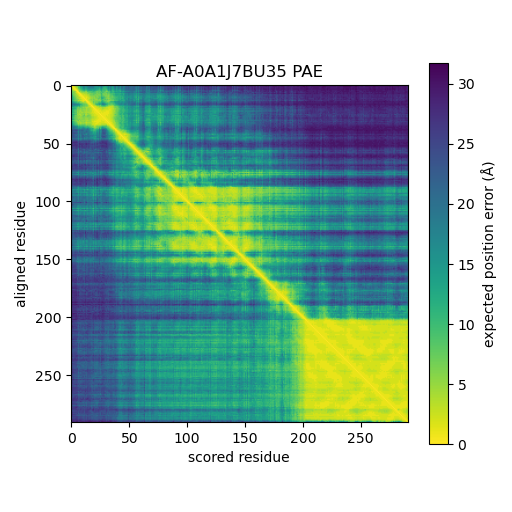 2079 C CA . LYS A 1 279 ? -11.888 -0.162 39.925 1.00 97.31 279 LYS A CA 1
ATOM 2080 C C . LYS A 1 279 ? -10.961 1.025 39.679 1.00 97.31 279 LYS A C 1
ATOM 2082 O O . LYS A 1 279 ? -10.646 1.355 38.537 1.00 97.31 279 LYS A O 1
ATOM 2087 N N . ARG A 1 280 ? -10.473 1.663 40.744 1.00 96.25 280 ARG A N 1
ATOM 2088 C CA . ARG A 1 280 ? -9.607 2.848 40.621 1.00 96.25 280 ARG A CA 1
ATOM 2089 C C . ARG A 1 280 ? -8.182 2.469 40.245 1.00 96.25 280 ARG A C 1
ATOM 2091 O O . ARG A 1 280 ? -7.418 2.036 41.107 1.00 96.25 280 ARG A O 1
ATOM 2098 N N . GLY A 1 281 ? -7.798 2.712 38.992 1.00 93.62 281 GLY A N 1
ATOM 2099 C CA . GLY A 1 281 ? -6.409 2.606 38.543 1.00 93.62 281 GLY A CA 1
ATOM 2100 C C . GLY A 1 281 ? -5.754 1.286 38.951 1.00 93.62 281 GLY A C 1
ATOM 2101 O O . GLY A 1 281 ? -6.329 0.205 38.776 1.00 93.62 281 GLY A O 1
ATOM 2102 N N . ASN A 1 282 ? -4.568 1.393 39.550 1.00 93.44 282 ASN A N 1
ATOM 2103 C CA . ASN A 1 282 ? -3.814 0.262 40.089 1.00 93.44 282 ASN A CA 1
ATOM 2104 C C . ASN A 1 282 ? -4.080 -0.014 41.586 1.00 93.44 282 ASN A C 1
ATOM 2106 O O . ASN A 1 282 ? -3.259 -0.626 42.259 1.00 93.44 282 ASN A O 1
ATOM 2110 N N . THR A 1 283 ? -5.196 0.471 42.135 1.00 96.50 283 THR A N 1
ATOM 2111 C CA . THR A 1 283 ? -5.563 0.240 43.542 1.00 96.50 283 THR A CA 1
ATOM 2112 C C . THR A 1 283 ? -6.494 -0.963 43.689 1.00 96.50 283 THR A C 1
ATOM 2114 O O . THR A 1 283 ? -7.108 -1.413 42.720 1.00 96.50 283 THR A O 1
ATOM 2117 N N . ASN A 1 284 ? -6.649 -1.434 44.927 1.00 97.25 284 ASN A N 1
ATOM 2118 C CA . ASN A 1 284 ? -7.636 -2.448 45.301 1.00 97.25 284 ASN A CA 1
ATOM 2119 C C . ASN A 1 284 ? -9.037 -1.862 45.564 1.00 97.25 284 ASN A C 1
ATOM 2121 O O . ASN A 1 284 ? -9.956 -2.596 45.918 1.00 97.25 284 ASN A O 1
ATOM 2125 N N . SER A 1 285 ? -9.215 -0.549 45.409 1.00 97.94 285 SER A N 1
ATOM 2126 C CA . SER A 1 285 ? -10.476 0.124 45.709 1.00 97.94 285 SER A CA 1
ATOM 2127 C C . SER A 1 285 ? -11.461 0.029 44.549 1.00 97.94 285 SER A C 1
ATOM 2129 O O . SER A 1 285 ? -11.162 0.434 43.419 1.00 97.94 285 SER A O 1
ATOM 2131 N N . VAL A 1 286 ? -12.662 -0.442 44.868 1.00 98.25 286 VAL A N 1
ATOM 2132 C CA . VAL A 1 286 ? -13.782 -0.601 43.943 1.00 98.25 286 VAL A CA 1
ATOM 2133 C C . VAL A 1 286 ? -14.937 0.300 44.365 1.00 98.25 286 VAL A C 1
ATOM 2135 O O . VAL A 1 286 ? -15.240 0.436 45.550 1.00 98.25 286 VAL A O 1
ATOM 2138 N N . LEU A 1 287 ? -15.568 0.936 43.385 1.00 97.38 287 LEU A N 1
ATOM 2139 C CA . LEU A 1 287 ? -16.724 1.800 43.546 1.00 97.38 287 LEU A CA 1
ATOM 2140 C C . LEU A 1 287 ? -17.903 1.177 42.825 1.00 97.38 287 LEU A C 1
ATOM 2142 O O . LEU A 1 287 ? -17.763 0.669 41.712 1.00 97.38 287 LEU A O 1
ATOM 2146 N N . LEU A 1 288 ? -19.061 1.311 43.448 1.00 97.75 288 LEU A N 1
ATOM 2147 C CA . LEU A 1 288 ? -20.345 1.061 42.836 1.00 97.75 288 LEU A CA 1
ATOM 2148 C C . LEU A 1 288 ? -21.196 2.308 43.072 1.00 97.75 288 LEU A C 1
ATOM 2150 O O . LEU A 1 288 ? -21.426 2.687 44.219 1.00 97.75 288 LEU A O 1
ATOM 2154 N N . LEU A 1 289 ? -21.552 2.999 41.994 1.00 95.69 289 LEU A N 1
ATOM 2155 C CA . LEU A 1 289 ? -22.244 4.289 42.026 1.00 95.69 289 LEU A CA 1
ATOM 2156 C C . LEU A 1 289 ? -23.598 4.167 41.331 1.00 95.69 289 LEU A C 1
ATOM 2158 O O . LEU A 1 289 ? -23.690 3.480 40.318 1.00 95.69 289 LEU A O 1
ATOM 2162 N N . GLY A 1 290 ? -24.611 4.880 41.829 1.00 89.25 290 GLY A N 1
ATOM 2163 C CA . GLY A 1 290 ? -25.971 4.822 41.276 1.00 89.25 290 GLY A CA 1
ATOM 2164 C C . GLY A 1 290 ? -26.747 3.575 41.706 1.00 89.25 290 GLY A C 1
ATOM 2165 O O . GLY A 1 290 ? -27.514 3.035 40.917 1.00 89.25 290 GLY A O 1
ATOM 2166 N N . VAL A 1 291 ? -26.496 3.097 42.930 1.00 82.31 291 VAL A N 1
ATOM 2167 C CA . VAL A 1 291 ? -27.135 1.916 43.532 1.00 82.31 291 VAL A CA 1
ATOM 2168 C C . VAL A 1 291 ? -27.903 2.262 44.790 1.00 82.31 291 VAL A C 1
ATOM 2170 O O . VAL A 1 291 ? -27.510 3.246 45.458 1.00 82.31 291 VAL A O 1
#

pLDDT: mean 77.66, std 15.85, range [44.72, 98.69]

Secondary structure (DSSP, 8-state):
----------HHHHHT--TTEEEEE-TTS-EEEEEP-TT---HHHHHHHS-TT---EEEEETTEEEEE--SSTT-EEESSS--S---TT-EEESTTTT-S---TT-EEEETTBT-S---TT-EEEE-TTS-B--SSSSEEEEE-SSTT--EEEES--SSS--EE--SS---SS-TTTSB-TTS-B--SSS----TTS--SS--EEE-S-EEPPGGGTTSEEEE-S-EEEEE-S---TT-EEEEEEPTT--EEEEE-TT-EETTSSPPPB-TT-EEEEEE-TTSSEEEEE--

Mean predicted aligned error: 15.62 Å

Nearest PDB structures (foldseek):
  6o38-assembly6_F  TM=2.637E-01  e=1.200E-01  Acinetobacter nosocomialis M2
  1f9n-assembly1_F  TM=3.354E-01  e=8.296E+00  Bacillus subtilis